Protein AF-A0A926F0I3-F1 (afdb_monomer)

Organism: NCBI:txid2763667

Mean predicted aligned error: 6.27 Å

Structure (mmCIF, N/CA/C/O backbone):
data_AF-A0A926F0I3-F1
#
_entry.id   AF-A0A926F0I3-F1
#
loop_
_atom_site.group_PDB
_atom_site.id
_atom_site.type_symbol
_atom_site.label_atom_id
_atom_site.label_alt_id
_atom_site.label_comp_id
_atom_site.label_asym_id
_atom_site.label_entity_id
_atom_site.label_seq_id
_atom_site.pdbx_PDB_ins_code
_atom_site.Cartn_x
_atom_site.Cartn_y
_atom_site.Cartn_z
_atom_site.occupancy
_atom_site.B_iso_or_equiv
_atom_site.auth_seq_id
_atom_site.auth_comp_id
_atom_site.auth_asym_id
_atom_site.auth_atom_id
_atom_site.pdbx_PDB_model_num
ATOM 1 N N . MET A 1 1 ? 5.286 -0.199 -9.481 1.00 89.75 1 MET A N 1
ATOM 2 C CA . MET A 1 1 ? 5.854 1.167 -9.493 1.00 89.75 1 MET A CA 1
ATOM 3 C C . MET A 1 1 ? 7.302 1.077 -9.921 1.00 89.75 1 MET A C 1
ATOM 5 O O . MET A 1 1 ? 7.920 0.063 -9.614 1.00 89.75 1 MET A O 1
ATOM 9 N N . VAL A 1 2 ? 7.821 2.064 -10.647 1.00 92.81 2 VAL A N 1
ATOM 10 C CA . VAL A 1 2 ? 9.194 2.029 -11.179 1.00 92.81 2 VAL A CA 1
ATOM 11 C C . VAL A 1 2 ? 9.847 3.409 -11.137 1.00 92.81 2 VAL A C 1
ATOM 13 O O . VAL A 1 2 ? 9.139 4.405 -10.990 1.00 92.81 2 VAL A O 1
ATOM 16 N N . GLY A 1 3 ? 11.172 3.462 -11.261 1.00 93.81 3 GLY A N 1
ATOM 17 C CA . GLY A 1 3 ? 11.926 4.711 -11.368 1.00 93.81 3 GLY A CA 1
ATOM 18 C C . GLY A 1 3 ? 13.312 4.641 -10.735 1.00 93.81 3 GLY A C 1
ATOM 19 O O . GLY A 1 3 ? 13.707 3.617 -10.173 1.00 93.81 3 GLY A O 1
ATOM 20 N N . ASP A 1 4 ? 14.028 5.755 -10.818 1.00 93.81 4 ASP A N 1
ATOM 21 C CA . ASP A 1 4 ? 15.346 5.924 -10.209 1.00 93.81 4 ASP A CA 1
ATOM 22 C C . ASP A 1 4 ? 15.230 6.306 -8.725 1.00 93.81 4 ASP A C 1
ATOM 24 O O . ASP A 1 4 ? 14.225 6.861 -8.270 1.00 93.81 4 ASP A O 1
ATOM 28 N N . ILE A 1 5 ? 16.284 6.048 -7.949 1.00 92.50 5 ILE A N 1
ATOM 29 C CA . ILE A 1 5 ? 16.344 6.462 -6.539 1.00 92.50 5 ILE A CA 1
ATOM 30 C C . ILE A 1 5 ? 16.764 7.938 -6.449 1.00 92.50 5 ILE A C 1
ATOM 32 O O . ILE A 1 5 ? 17.955 8.256 -6.344 1.00 92.50 5 ILE A O 1
ATOM 36 N N . ILE A 1 6 ? 15.773 8.831 -6.477 1.00 88.69 6 ILE A N 1
ATOM 37 C CA . ILE A 1 6 ? 15.931 10.288 -6.343 1.00 88.69 6 ILE A CA 1
ATOM 38 C C . ILE A 1 6 ? 15.585 10.707 -4.909 1.00 88.69 6 ILE A C 1
ATOM 40 O O . ILE A 1 6 ? 14.420 10.898 -4.567 1.00 88.69 6 ILE A O 1
ATOM 44 N N . ALA A 1 7 ? 16.600 10.812 -4.054 1.00 85.44 7 ALA A N 1
ATOM 45 C CA . ALA A 1 7 ? 16.452 11.096 -2.626 1.00 85.44 7 ALA A CA 1
ATOM 46 C C . ALA A 1 7 ? 17.328 12.286 -2.206 1.00 85.44 7 ALA A C 1
ATOM 48 O O . ALA A 1 7 ? 18.161 12.168 -1.314 1.00 85.44 7 ALA A O 1
ATOM 49 N N . ASP A 1 8 ? 17.138 13.430 -2.866 1.00 82.50 8 ASP A N 1
ATOM 50 C CA . ASP A 1 8 ? 18.001 14.620 -2.750 1.00 82.50 8 ASP A CA 1
ATOM 51 C C . ASP A 1 8 ? 18.071 15.217 -1.333 1.00 82.50 8 ASP A C 1
ATOM 53 O O . ASP A 1 8 ? 18.977 15.986 -1.016 1.00 82.50 8 ASP A O 1
ATOM 57 N N . SER A 1 9 ? 17.121 14.864 -0.464 1.00 83.88 9 SER A N 1
ATOM 58 C CA . SER A 1 9 ? 17.094 15.266 0.945 1.00 83.88 9 SER A CA 1
ATOM 59 C C . SER A 1 9 ? 18.022 14.447 1.850 1.00 83.88 9 SER A C 1
ATOM 61 O O . SER A 1 9 ? 18.188 14.802 3.017 1.00 83.88 9 SER A O 1
ATOM 63 N N . LEU A 1 10 ? 18.616 13.362 1.345 1.00 89.12 10 LEU A N 1
ATOM 64 C CA . LEU A 1 10 ? 19.535 12.492 2.076 1.00 89.12 10 LEU A CA 1
ATOM 65 C C . LEU A 1 10 ? 20.920 12.509 1.429 1.00 89.12 10 LEU A C 1
ATOM 67 O O . LEU A 1 10 ? 21.064 12.575 0.209 1.00 89.12 10 LEU A O 1
ATOM 71 N N . ASP A 1 11 ? 21.959 12.399 2.252 1.00 93.94 11 ASP A N 1
ATOM 72 C CA . ASP A 1 11 ? 23.310 12.224 1.741 1.00 93.94 11 ASP A CA 1
ATOM 73 C C . ASP A 1 11 ? 23.495 10.826 1.116 1.00 93.94 11 ASP A C 1
ATOM 75 O O . ASP A 1 11 ? 22.826 9.843 1.458 1.00 93.94 11 ASP A O 1
ATOM 79 N N . GLN A 1 12 ? 24.437 10.734 0.180 1.00 94.25 12 GLN A N 1
ATOM 80 C CA . GLN A 1 12 ? 24.673 9.518 -0.596 1.00 94.25 12 GLN A CA 1
ATOM 81 C C . GLN A 1 12 ? 25.212 8.351 0.246 1.00 94.25 12 GLN A C 1
ATOM 83 O O . GLN A 1 12 ? 24.976 7.199 -0.119 1.00 94.25 12 GLN A O 1
ATOM 88 N N . ASP A 1 13 ? 25.889 8.606 1.370 1.00 94.88 13 ASP A N 1
ATOM 89 C CA . ASP A 1 13 ? 26.372 7.541 2.254 1.00 94.88 13 ASP A CA 1
ATOM 90 C C . ASP A 1 13 ? 25.224 6.900 3.037 1.00 94.88 13 ASP A C 1
ATOM 92 O O . ASP A 1 13 ? 25.164 5.670 3.146 1.00 94.88 13 ASP A O 1
ATOM 96 N N . THR A 1 14 ? 24.267 7.706 3.501 1.00 94.44 14 THR A N 1
ATOM 97 C CA . THR A 1 14 ? 23.027 7.222 4.115 1.00 94.44 14 THR A CA 1
ATOM 98 C C . THR A 1 14 ? 22.227 6.370 3.130 1.00 94.44 14 THR A C 1
ATOM 100 O O . THR A 1 14 ? 21.824 5.254 3.469 1.00 94.44 14 THR A O 1
ATOM 103 N N . ILE A 1 15 ? 22.033 6.836 1.890 1.00 93.31 15 ILE A N 1
ATOM 104 C CA . ILE A 1 15 ? 21.301 6.068 0.868 1.00 93.31 15 ILE A CA 1
ATOM 105 C C . ILE A 1 15 ? 22.030 4.762 0.550 1.00 93.31 15 ILE A C 1
ATOM 107 O O . ILE A 1 15 ? 21.401 3.704 0.511 1.00 93.31 15 ILE A O 1
ATOM 111 N N . ARG A 1 16 ? 23.359 4.807 0.387 1.00 94.50 16 ARG A N 1
ATOM 112 C CA . ARG A 1 16 ? 24.191 3.619 0.171 1.00 94.50 16 ARG A CA 1
ATOM 113 C C . ARG A 1 16 ? 23.996 2.603 1.291 1.00 94.50 16 ARG A C 1
ATOM 115 O O . ARG A 1 16 ? 23.730 1.437 1.015 1.00 94.50 16 ARG A O 1
ATOM 122 N N . TYR A 1 17 ? 24.093 3.029 2.548 1.00 95.06 17 TYR A N 1
ATOM 123 C CA . TYR A 1 17 ? 23.879 2.144 3.692 1.00 95.06 17 TYR A CA 1
ATOM 124 C C . TYR A 1 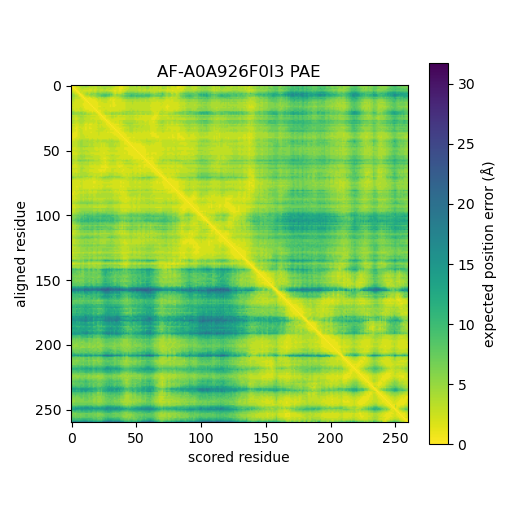17 ? 22.488 1.494 3.658 1.00 95.06 17 TYR A C 1
ATOM 126 O O . TYR A 1 17 ? 22.378 0.270 3.743 1.00 95.06 17 TYR A O 1
ATOM 134 N N . LEU A 1 18 ? 21.436 2.295 3.469 1.00 93.00 18 LEU A N 1
ATOM 135 C CA . LEU A 1 18 ? 20.054 1.811 3.437 1.00 93.00 18 LEU A CA 1
ATOM 136 C C . LEU A 1 18 ? 19.767 0.878 2.259 1.00 93.00 18 LEU A C 1
ATOM 138 O O . LEU A 1 18 ? 18.968 -0.046 2.403 1.00 93.00 18 LEU A O 1
ATOM 142 N N . LEU A 1 19 ? 20.412 1.103 1.114 1.00 92.00 19 LEU A N 1
ATOM 143 C CA . LEU A 1 19 ? 20.286 0.246 -0.056 1.00 92.00 19 LEU A CA 1
ATOM 144 C C . LEU A 1 19 ? 20.892 -1.134 0.206 1.00 92.00 19 LEU A C 1
ATOM 146 O O . LEU A 1 19 ? 20.264 -2.132 -0.120 1.00 92.00 19 LEU A O 1
ATOM 150 N N . PHE A 1 20 ? 22.083 -1.199 0.809 1.00 92.31 20 PHE A N 1
ATOM 151 C CA . PHE A 1 20 ? 22.844 -2.448 0.926 1.00 92.31 20 PHE A CA 1
ATOM 152 C C . PHE A 1 20 ? 22.589 -3.256 2.205 1.00 92.31 20 PHE A C 1
ATOM 154 O O . PHE A 1 20 ? 22.943 -4.431 2.236 1.00 92.31 20 PHE A O 1
ATOM 161 N N . ILE A 1 21 ? 21.975 -2.681 3.245 1.00 91.19 21 ILE A N 1
ATOM 162 C CA . ILE A 1 21 ? 21.798 -3.364 4.540 1.00 91.19 21 ILE A CA 1
ATOM 163 C C . ILE A 1 21 ? 20.971 -4.661 4.454 1.00 91.19 21 ILE A C 1
ATOM 165 O O . ILE A 1 21 ? 21.282 -5.623 5.149 1.00 91.19 21 ILE A O 1
ATOM 169 N N . ASN A 1 22 ? 19.945 -4.701 3.596 1.00 85.19 22 ASN A N 1
ATOM 170 C CA . ASN A 1 22 ? 19.015 -5.836 3.456 1.00 85.19 22 ASN A CA 1
ATOM 171 C C . ASN A 1 22 ? 18.979 -6.390 2.023 1.00 85.19 22 ASN A C 1
ATOM 173 O O . ASN A 1 22 ? 17.981 -6.967 1.593 1.00 85.19 22 ASN A O 1
ATOM 177 N N . LEU A 1 23 ? 20.034 -6.134 1.254 1.00 91.31 23 LEU A N 1
ATOM 178 C CA . LEU A 1 23 ? 20.090 -6.440 -0.166 1.00 91.31 23 LEU A CA 1
ATOM 179 C C . LEU A 1 23 ? 20.553 -7.874 -0.397 1.00 91.31 23 LEU A C 1
ATOM 181 O O . LEU A 1 23 ? 21.651 -8.257 0.005 1.00 91.31 23 LEU A O 1
ATOM 185 N N . GLU A 1 24 ? 19.730 -8.648 -1.100 1.00 93.44 24 GLU A N 1
ATOM 186 C CA . GLU A 1 24 ? 20.119 -9.959 -1.606 1.00 93.44 24 GLU A CA 1
ATOM 187 C C . GLU A 1 24 ? 20.770 -9.791 -2.977 1.00 93.44 24 GLU A C 1
ATOM 189 O O . GLU A 1 24 ? 20.117 -9.515 -3.990 1.00 93.44 24 GLU A O 1
ATOM 194 N N . LYS A 1 25 ? 22.098 -9.895 -2.977 1.00 93.81 25 LYS A N 1
ATOM 195 C CA . LYS A 1 25 ? 22.954 -9.567 -4.113 1.00 93.81 25 LYS A CA 1
ATOM 196 C C . LYS A 1 25 ? 23.045 -10.722 -5.107 1.00 93.81 25 LYS A C 1
ATOM 198 O O . LYS A 1 25 ? 23.301 -11.852 -4.702 1.00 93.81 25 LYS A O 1
ATOM 203 N N . TYR A 1 26 ? 22.921 -10.400 -6.392 1.00 95.69 26 TYR A N 1
ATOM 204 C CA . TYR A 1 26 ? 23.148 -11.329 -7.503 1.00 95.69 26 TYR A CA 1
ATOM 205 C C . TYR A 1 26 ? 24.408 -10.956 -8.285 1.00 95.69 26 TYR A C 1
ATOM 207 O O . TYR A 1 26 ? 25.247 -11.817 -8.536 1.00 95.69 26 TYR A O 1
ATOM 215 N N . HIS A 1 27 ? 24.589 -9.667 -8.587 1.00 95.31 27 HIS A N 1
ATOM 216 C CA . HIS A 1 27 ? 25.742 -9.170 -9.337 1.00 95.31 27 HIS A CA 1
ATOM 217 C C . HIS A 1 27 ? 26.489 -8.065 -8.577 1.00 95.31 27 HIS A C 1
ATOM 219 O O . HIS A 1 27 ? 25.946 -7.357 -7.723 1.00 95.31 27 HIS A O 1
ATOM 225 N N . GLU A 1 28 ? 27.784 -7.940 -8.865 1.00 93.31 28 GLU A N 1
ATOM 226 C CA . GLU A 1 28 ? 28.635 -6.885 -8.320 1.00 93.31 28 GLU A CA 1
ATOM 227 C C . GLU A 1 28 ? 28.248 -5.510 -8.875 1.00 93.31 28 GLU A C 1
ATOM 229 O O . GLU A 1 28 ? 27.926 -5.356 -10.049 1.00 93.31 28 GLU A O 1
ATOM 234 N N . THR A 1 29 ? 28.322 -4.485 -8.026 1.00 94.00 29 THR A N 1
ATOM 235 C CA . THR A 1 29 ? 28.096 -3.091 -8.415 1.00 94.00 29 THR A CA 1
ATOM 236 C C . THR A 1 29 ? 29.047 -2.185 -7.647 1.00 94.00 29 THR A C 1
ATOM 238 O O . THR A 1 29 ? 29.348 -2.423 -6.475 1.00 94.00 29 THR A O 1
ATOM 241 N N . ILE A 1 30 ? 29.503 -1.118 -8.298 1.00 94.19 30 ILE A N 1
ATOM 242 C CA . ILE A 1 30 ? 30.260 -0.050 -7.650 1.00 94.19 30 ILE A CA 1
ATOM 243 C C . ILE A 1 30 ? 29.303 1.114 -7.442 1.00 94.19 30 ILE A C 1
ATOM 245 O O . ILE A 1 30 ? 28.850 1.741 -8.400 1.00 94.19 30 ILE A O 1
ATOM 249 N N . TYR A 1 31 ? 28.998 1.412 -6.183 1.00 94.94 31 TYR A N 1
ATOM 250 C CA . TYR A 1 31 ? 28.167 2.558 -5.842 1.00 94.94 31 TYR A CA 1
ATOM 251 C C . TYR A 1 31 ? 28.893 3.865 -6.181 1.00 94.94 31 TYR A C 1
ATOM 253 O O . TYR A 1 31 ? 29.957 4.140 -5.627 1.00 94.94 31 TYR A O 1
ATOM 261 N N . ARG A 1 32 ? 28.310 4.674 -7.072 1.00 94.44 32 ARG A N 1
ATOM 262 C CA . ARG A 1 32 ? 28.746 6.051 -7.353 1.00 94.44 32 ARG A CA 1
ATOM 263 C C . ARG A 1 32 ? 27.681 7.063 -6.953 1.00 94.44 32 ARG A C 1
ATOM 265 O O . ARG A 1 32 ? 28.017 8.099 -6.392 1.00 94.44 32 ARG A O 1
ATOM 272 N N . HIS A 1 33 ? 26.420 6.758 -7.246 1.00 94.81 33 HIS A N 1
ATOM 273 C CA . HIS A 1 33 ? 25.276 7.599 -6.913 1.00 94.81 33 HIS A CA 1
ATOM 274 C C . HIS A 1 33 ? 23.989 6.767 -6.859 1.00 94.81 33 HIS A C 1
ATOM 276 O O . HIS A 1 33 ? 23.891 5.752 -7.544 1.00 94.81 33 HIS A O 1
ATOM 282 N N . SER A 1 34 ? 22.986 7.190 -6.093 1.00 93.62 34 SER A N 1
ATOM 283 C CA . SER A 1 34 ? 21.711 6.473 -5.948 1.00 93.62 34 SER A CA 1
ATOM 284 C C . SER A 1 34 ? 20.935 6.352 -7.262 1.00 93.62 34 SER A C 1
ATOM 286 O O . SER A 1 34 ? 20.368 5.303 -7.555 1.00 93.62 34 SER A O 1
ATOM 288 N N . THR A 1 35 ? 20.977 7.391 -8.095 1.00 94.12 35 THR A N 1
ATOM 289 C CA . THR A 1 35 ? 20.282 7.439 -9.394 1.00 94.12 35 THR A CA 1
ATOM 290 C C . THR A 1 35 ? 20.858 6.484 -10.441 1.00 94.12 35 THR A C 1
ATOM 292 O O . THR A 1 35 ? 20.291 6.356 -11.516 1.00 94.12 35 THR A O 1
ATOM 295 N N . GLN A 1 36 ? 21.968 5.791 -10.159 1.00 93.81 36 GLN A N 1
ATOM 296 C CA . GLN A 1 36 ? 22.477 4.755 -11.065 1.00 93.81 36 GLN A CA 1
ATOM 297 C C . GLN A 1 36 ? 21.620 3.479 -11.046 1.00 93.81 36 GLN A C 1
ATOM 299 O O . GLN A 1 36 ? 21.807 2.606 -11.890 1.00 93.81 36 GLN A O 1
ATOM 304 N N . TYR A 1 37 ? 20.742 3.334 -10.048 1.00 94.25 37 TYR A N 1
ATOM 305 C CA . TYR A 1 37 ? 19.901 2.160 -9.871 1.00 94.25 37 TYR A CA 1
ATOM 306 C C . TYR A 1 37 ? 18.469 2.459 -10.304 1.00 94.25 37 TYR A C 1
ATOM 308 O O . TYR A 1 37 ? 17.781 3.264 -9.673 1.00 94.25 37 TYR A O 1
ATOM 316 N N . PHE A 1 38 ? 18.013 1.735 -11.324 1.00 95.44 38 PHE A N 1
ATOM 317 C CA . PHE A 1 38 ? 16.607 1.680 -11.697 1.00 95.44 38 PHE A CA 1
ATOM 318 C C . PHE A 1 38 ? 15.893 0.622 -10.853 1.00 95.44 38 PHE A C 1
ATOM 320 O O . PHE A 1 38 ? 16.304 -0.541 -10.810 1.00 95.44 38 PHE A O 1
ATOM 327 N N . VAL A 1 39 ? 14.817 1.010 -10.175 1.00 95.62 39 VAL A N 1
ATOM 328 C CA . VAL A 1 39 ? 14.096 0.152 -9.234 1.00 95.62 39 VAL A CA 1
ATOM 329 C C . VAL A 1 39 ? 12.727 -0.206 -9.787 1.00 95.62 39 VAL A C 1
ATOM 331 O O . VAL A 1 39 ? 11.962 0.651 -10.223 1.00 95.62 39 VAL A O 1
ATOM 334 N N . VAL A 1 40 ? 12.385 -1.492 -9.699 1.00 95.19 40 VAL A N 1
ATOM 335 C CA . VAL A 1 40 ? 11.047 -2.008 -10.001 1.00 95.19 40 VAL A CA 1
ATOM 336 C C . VAL A 1 40 ? 10.430 -2.539 -8.713 1.00 95.19 40 VAL A C 1
ATOM 338 O O . VAL A 1 40 ? 10.806 -3.596 -8.211 1.00 95.19 40 VAL A O 1
ATOM 341 N N . TYR A 1 41 ? 9.455 -1.809 -8.176 1.00 94.81 41 TYR A N 1
ATOM 342 C CA . TYR A 1 41 ? 8.678 -2.235 -7.018 1.00 94.81 41 TYR A CA 1
ATOM 343 C C . TYR A 1 41 ? 7.409 -2.965 -7.464 1.00 94.81 41 TYR A C 1
ATOM 345 O O . TYR A 1 41 ? 6.533 -2.389 -8.126 1.00 94.81 41 TYR A O 1
ATOM 353 N N . ILE A 1 42 ? 7.290 -4.226 -7.046 1.00 94.25 42 ILE A N 1
ATOM 354 C CA . ILE A 1 42 ? 6.147 -5.096 -7.327 1.00 94.25 42 ILE A CA 1
ATOM 355 C C . ILE A 1 42 ? 5.571 -5.583 -5.998 1.00 94.25 42 ILE A C 1
ATOM 357 O O . ILE A 1 42 ? 6.295 -6.100 -5.151 1.00 94.25 42 ILE A O 1
ATOM 361 N N . ASN A 1 43 ? 4.262 -5.434 -5.815 1.00 91.12 43 ASN A N 1
ATOM 362 C CA . ASN A 1 43 ? 3.541 -5.954 -4.658 1.00 91.12 43 ASN A CA 1
ATOM 363 C C . ASN A 1 43 ? 2.640 -7.135 -5.054 1.00 91.12 43 ASN A C 1
ATOM 365 O O . ASN A 1 43 ? 2.496 -7.474 -6.229 1.00 91.12 43 ASN A O 1
ATOM 369 N N . SER A 1 44 ? 2.040 -7.776 -4.048 1.00 89.25 44 SER A N 1
ATOM 370 C CA . SER A 1 44 ? 1.050 -8.848 -4.238 1.00 89.25 44 SER A CA 1
ATOM 371 C C . SER A 1 44 ? 1.577 -10.061 -5.023 1.00 89.25 44 SER A C 1
ATOM 373 O O . SER A 1 44 ? 0.837 -10.703 -5.770 1.00 89.25 44 SER A O 1
ATOM 375 N N . LEU A 1 45 ? 2.860 -10.391 -4.837 1.00 91.88 45 LEU A N 1
ATOM 376 C CA . LEU A 1 45 ? 3.486 -11.575 -5.418 1.00 91.88 45 LEU A CA 1
ATOM 377 C C . LEU A 1 45 ? 3.443 -12.769 -4.464 1.00 91.88 45 LEU A C 1
ATOM 379 O O . LEU A 1 45 ? 3.720 -12.668 -3.271 1.00 91.88 45 LEU A O 1
ATOM 383 N N . THR A 1 46 ? 3.155 -13.937 -5.024 1.00 92.00 46 THR A N 1
ATOM 384 C CA . THR A 1 46 ? 3.390 -15.228 -4.370 1.00 92.00 46 THR A CA 1
ATOM 385 C C . THR A 1 46 ? 4.878 -15.581 -4.387 1.00 92.00 46 THR A C 1
ATOM 387 O O . THR A 1 46 ? 5.605 -15.180 -5.296 1.00 92.00 46 THR A O 1
ATOM 390 N N . LYS A 1 47 ? 5.324 -16.431 -3.452 1.00 92.50 47 LYS A N 1
ATOM 391 C CA . LYS A 1 47 ? 6.710 -16.944 -3.432 1.00 92.50 47 LYS A CA 1
ATOM 392 C C . LYS A 1 47 ? 7.132 -17.561 -4.769 1.00 92.50 47 LYS A C 1
ATOM 394 O O . LYS A 1 47 ? 8.238 -17.330 -5.235 1.00 92.50 47 LYS A O 1
ATOM 399 N N . ASN A 1 48 ? 6.230 -18.296 -5.421 1.00 95.94 48 ASN A N 1
ATOM 400 C CA . ASN A 1 48 ? 6.509 -18.895 -6.726 1.00 95.94 48 ASN A CA 1
ATOM 401 C C . ASN A 1 48 ? 6.746 -17.839 -7.821 1.00 95.94 48 ASN A C 1
ATOM 403 O O . ASN A 1 48 ? 7.621 -18.006 -8.664 1.00 95.94 48 ASN A O 1
ATOM 407 N N . GLN A 1 49 ? 5.988 -16.738 -7.808 1.00 94.38 49 GLN A N 1
ATOM 408 C CA . GLN A 1 49 ? 6.192 -15.641 -8.757 1.00 94.38 49 GLN A CA 1
ATOM 409 C C . GLN A 1 49 ? 7.498 -14.894 -8.492 1.00 94.38 49 GLN A C 1
ATOM 411 O O . GLN A 1 49 ? 8.198 -14.589 -9.453 1.00 94.38 49 GLN A O 1
ATOM 416 N N . ILE A 1 50 ? 7.841 -14.652 -7.221 1.00 95.25 50 ILE A N 1
ATOM 417 C CA . ILE A 1 50 ? 9.133 -14.064 -6.835 1.00 95.25 50 ILE A CA 1
ATOM 418 C C . ILE A 1 50 ? 10.267 -14.937 -7.377 1.00 95.25 50 ILE A C 1
ATOM 420 O O . ILE A 1 50 ? 11.073 -14.458 -8.166 1.00 95.25 50 ILE A O 1
ATOM 424 N N . ASN A 1 51 ? 10.261 -16.237 -7.067 1.00 95.94 51 ASN A N 1
ATOM 425 C CA . ASN A 1 51 ? 11.291 -17.166 -7.536 1.00 95.94 51 ASN A CA 1
ATOM 426 C C . ASN A 1 51 ? 11.390 -17.202 -9.064 1.00 95.94 51 ASN A C 1
ATOM 428 O O . ASN A 1 51 ? 12.487 -17.249 -9.606 1.00 95.94 51 ASN A O 1
ATOM 432 N N . LYS A 1 52 ? 10.258 -17.152 -9.777 1.00 95.62 52 LYS A N 1
ATOM 433 C CA . LYS A 1 52 ? 10.263 -17.109 -11.243 1.00 95.62 52 LYS A CA 1
ATOM 434 C C . LYS A 1 52 ? 10.945 -15.845 -11.776 1.00 95.62 52 LYS A C 1
ATOM 436 O O . LYS A 1 52 ? 11.728 -15.950 -12.714 1.00 95.62 52 LYS A O 1
ATOM 441 N N . ILE A 1 53 ? 10.655 -14.679 -11.195 1.00 95.38 53 ILE A N 1
ATOM 442 C CA . ILE A 1 53 ? 11.293 -13.409 -11.572 1.00 95.38 53 ILE A CA 1
ATOM 443 C C . ILE A 1 53 ? 12.795 -13.484 -11.296 1.00 95.38 53 ILE A C 1
ATOM 445 O O . ILE A 1 53 ? 13.584 -13.261 -12.208 1.00 95.38 53 ILE A O 1
ATOM 449 N N . LEU A 1 54 ? 13.178 -13.874 -10.078 1.00 96.38 54 LEU A N 1
ATOM 450 C CA . LEU A 1 54 ? 14.579 -13.959 -9.668 1.00 96.38 54 LEU A CA 1
ATOM 451 C C . LEU A 1 54 ? 15.365 -14.928 -10.550 1.00 96.38 54 LEU A C 1
ATOM 453 O O . LEU A 1 54 ? 16.375 -14.536 -11.109 1.00 96.38 54 LEU A O 1
ATOM 457 N N . ASN A 1 55 ? 14.865 -16.143 -10.778 1.00 95.38 55 ASN A N 1
ATOM 458 C CA . ASN A 1 55 ? 15.539 -17.124 -11.634 1.00 95.38 55 ASN A CA 1
ATOM 459 C C . ASN A 1 55 ? 15.688 -16.656 -13.089 1.00 95.38 55 ASN A C 1
ATOM 461 O O . ASN A 1 55 ? 16.620 -17.080 -13.765 1.00 95.38 55 ASN A O 1
ATOM 465 N N . THR A 1 56 ? 14.765 -15.822 -13.580 1.00 94.69 56 THR A N 1
ATOM 466 C CA . THR A 1 56 ? 14.845 -15.269 -14.941 1.00 94.69 56 THR A CA 1
ATOM 467 C C . THR A 1 56 ? 15.900 -14.169 -15.021 1.00 94.69 56 THR A C 1
ATOM 469 O O . THR A 1 56 ? 16.640 -14.115 -15.992 1.00 94.69 56 THR A O 1
ATOM 472 N N . LEU A 1 57 ? 15.984 -13.312 -14.001 1.00 96.06 57 LEU A N 1
ATOM 473 C CA . LEU A 1 57 ? 16.891 -12.165 -13.982 1.00 96.06 57 LEU A CA 1
ATOM 474 C C . LEU A 1 57 ? 18.283 -12.487 -13.422 1.00 96.06 57 LEU A C 1
ATOM 476 O O . LEU A 1 57 ? 19.207 -11.719 -13.635 1.00 96.06 57 LEU A O 1
ATOM 480 N N . ALA A 1 58 ? 18.454 -13.611 -12.727 1.00 95.44 58 ALA A N 1
ATOM 481 C CA . ALA A 1 58 ? 19.686 -13.969 -12.020 1.00 95.44 58 ALA A CA 1
ATOM 482 C C . ALA A 1 58 ? 20.935 -14.098 -12.905 1.00 95.44 58 ALA A C 1
ATOM 484 O O . ALA A 1 58 ? 22.032 -14.140 -12.364 1.00 95.44 58 ALA A O 1
ATOM 485 N N . ASN A 1 59 ? 20.769 -14.231 -14.225 1.00 94.00 59 ASN A N 1
ATOM 486 C CA . ASN A 1 59 ? 21.874 -14.313 -15.184 1.00 94.00 59 ASN A CA 1
ATOM 487 C C . ASN A 1 59 ? 22.024 -13.036 -16.024 1.00 94.00 59 ASN A C 1
ATOM 489 O O . ASN A 1 59 ? 22.862 -12.996 -16.920 1.00 94.00 59 ASN A O 1
ATOM 493 N N . GLU A 1 60 ? 21.192 -12.025 -15.782 1.00 96.00 60 GLU A N 1
ATOM 494 C CA . GLU A 1 60 ? 21.216 -10.771 -16.519 1.00 96.00 60 GLU A CA 1
ATOM 495 C C . GLU A 1 60 ? 22.142 -9.788 -15.800 1.00 96.00 60 GLU A C 1
ATOM 497 O O . GLU A 1 60 ? 21.845 -9.358 -14.688 1.00 96.00 60 GLU A O 1
ATOM 502 N N . ASP A 1 61 ? 23.240 -9.379 -16.441 1.00 93.50 61 ASP A N 1
ATOM 503 C CA . ASP A 1 61 ? 24.275 -8.533 -15.818 1.00 93.50 61 ASP A CA 1
ATOM 504 C C . ASP A 1 61 ? 23.742 -7.197 -15.265 1.00 93.50 61 ASP A C 1
ATOM 506 O O . ASP A 1 61 ? 24.332 -6.604 -14.361 1.00 93.50 61 ASP A O 1
ATOM 510 N N . TYR A 1 62 ? 22.619 -6.708 -15.800 1.00 93.69 62 TYR A N 1
ATOM 511 C CA . TYR A 1 62 ? 21.96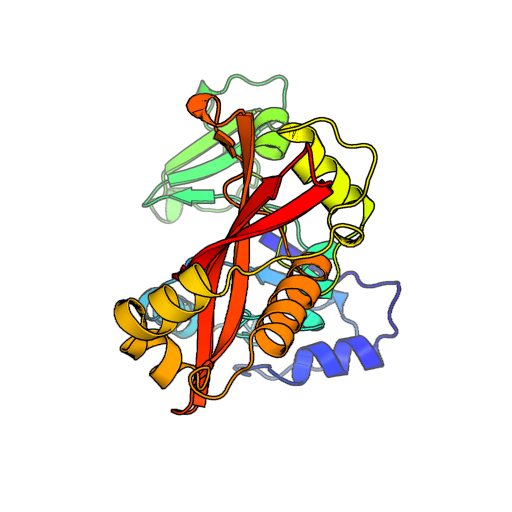3 -5.486 -15.334 1.00 93.69 62 TYR A CA 1
ATOM 512 C C . TYR A 1 62 ? 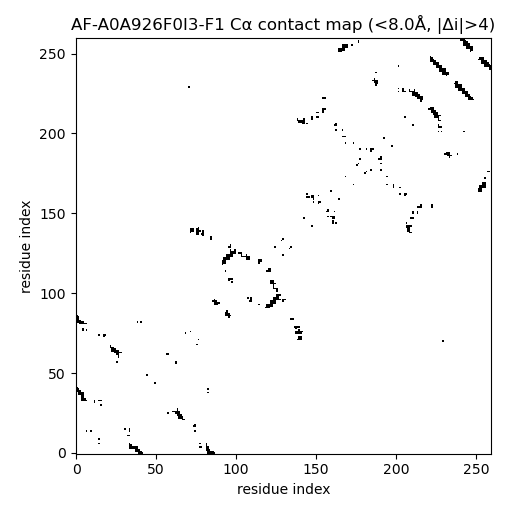21.136 -5.683 -14.051 1.00 93.69 62 TYR A C 1
ATOM 514 O O . TYR A 1 62 ? 20.749 -4.701 -13.412 1.00 93.69 62 TYR A O 1
ATOM 522 N N . PHE A 1 63 ? 20.830 -6.921 -13.657 1.00 96.94 63 PHE A N 1
ATOM 523 C CA . PHE A 1 63 ? 20.056 -7.218 -12.457 1.00 96.94 63 PHE A CA 1
ATOM 524 C C . PHE A 1 63 ? 20.968 -7.332 -11.237 1.00 96.94 63 PHE A C 1
ATOM 526 O O . PHE A 1 63 ? 21.483 -8.387 -10.902 1.00 96.94 63 PHE A O 1
ATOM 533 N N . ILE A 1 64 ? 21.150 -6.234 -10.512 1.00 95.56 64 ILE A N 1
ATOM 534 C CA . ILE A 1 64 ? 22.088 -6.214 -9.382 1.00 95.56 64 ILE A CA 1
ATOM 535 C C . ILE A 1 64 ? 21.598 -7.052 -8.191 1.00 95.56 64 ILE A C 1
ATOM 537 O O . ILE A 1 64 ? 22.381 -7.774 -7.564 1.00 95.56 64 ILE A O 1
ATOM 541 N N . SER A 1 65 ? 20.318 -6.925 -7.834 1.00 94.56 65 SER A N 1
ATOM 542 C CA . SER A 1 65 ? 19.795 -7.449 -6.569 1.00 94.56 65 SER A CA 1
ATOM 543 C C . SER A 1 65 ? 18.285 -7.298 -6.416 1.00 94.56 65 SER A C 1
ATOM 545 O O . SER A 1 65 ? 17.657 -6.535 -7.151 1.00 94.56 65 SER A O 1
ATOM 547 N N . TYR A 1 66 ? 17.735 -7.892 -5.354 1.00 95.50 66 TYR A N 1
ATOM 548 C CA . TYR A 1 66 ? 16.402 -7.561 -4.843 1.00 95.50 66 TYR A CA 1
ATOM 549 C C . TYR A 1 66 ? 16.394 -7.360 -3.320 1.00 95.50 66 TYR A C 1
ATOM 551 O O . TYR A 1 66 ? 17.349 -7.696 -2.621 1.00 95.50 66 TYR A O 1
ATOM 559 N N . VAL A 1 67 ? 15.298 -6.792 -2.813 1.00 94.06 67 VAL A N 1
ATOM 560 C CA . VAL A 1 67 ? 15.052 -6.570 -1.382 1.00 94.06 67 VAL A CA 1
ATOM 561 C C . VAL A 1 67 ? 13.611 -6.975 -1.069 1.00 94.06 67 VAL A C 1
ATOM 563 O O . VAL A 1 67 ? 12.683 -6.501 -1.729 1.00 94.06 67 VAL A O 1
ATOM 566 N N . ASP A 1 68 ? 13.402 -7.815 -0.052 1.00 91.12 68 ASP A N 1
ATOM 567 C CA . ASP A 1 68 ? 12.057 -8.089 0.467 1.00 91.12 68 ASP A CA 1
ATOM 568 C C . ASP A 1 68 ? 11.540 -6.873 1.257 1.00 91.12 68 ASP A C 1
ATOM 570 O O . ASP A 1 68 ? 12.092 -6.475 2.283 1.00 91.12 68 ASP A O 1
ATOM 574 N N . MET A 1 69 ? 10.457 -6.270 0.762 1.00 89.25 69 MET A N 1
ATOM 575 C CA . MET A 1 69 ? 9.800 -5.096 1.350 1.00 89.25 69 MET A CA 1
ATOM 576 C C . MET A 1 69 ? 8.386 -5.402 1.862 1.00 89.25 69 MET A C 1
ATOM 578 O O . MET A 1 69 ? 7.516 -4.520 1.908 1.00 89.25 69 MET A O 1
ATOM 582 N N . THR A 1 70 ? 8.131 -6.656 2.249 1.00 86.38 70 THR A N 1
ATOM 583 C CA . THR A 1 70 ? 6.849 -7.092 2.823 1.00 86.38 70 THR A CA 1
ATOM 584 C C . THR A 1 70 ? 6.459 -6.245 4.040 1.00 86.38 70 THR A C 1
ATOM 586 O O . THR A 1 70 ? 5.282 -5.907 4.208 1.00 86.38 70 THR A O 1
ATOM 589 N N . PHE A 1 71 ? 7.441 -5.839 4.850 1.00 84.12 71 PHE A N 1
ATOM 590 C CA . PHE A 1 71 ? 7.265 -4.962 6.010 1.00 84.12 71 PHE A CA 1
ATOM 591 C C . PHE A 1 71 ? 7.938 -3.600 5.803 1.00 84.12 71 PHE A C 1
ATOM 593 O O . PHE A 1 71 ? 8.638 -3.375 4.816 1.00 84.12 71 PHE A O 1
ATOM 600 N N . GLY A 1 72 ? 7.648 -2.656 6.701 1.00 83.06 72 GLY A N 1
ATOM 601 C CA . GLY A 1 72 ? 8.188 -1.300 6.626 1.00 83.06 72 GLY A CA 1
ATOM 602 C C . GLY A 1 72 ? 9.705 -1.274 6.820 1.00 83.06 72 GLY A C 1
ATOM 603 O O . GLY A 1 72 ? 10.240 -1.976 7.674 1.00 83.06 72 GLY A O 1
ATOM 604 N N . SER A 1 73 ? 10.389 -0.444 6.037 1.00 88.25 73 SER A N 1
ATOM 605 C CA . SER A 1 73 ? 11.817 -0.157 6.177 1.00 88.25 73 SER A CA 1
ATOM 606 C C . SER A 1 73 ? 12.096 1.279 5.736 1.00 88.25 73 SER A C 1
ATOM 608 O O . SER A 1 73 ? 11.313 1.868 4.988 1.00 88.25 73 SER A O 1
ATOM 610 N N . PHE A 1 74 ? 13.220 1.850 6.172 1.00 89.88 74 PHE A N 1
ATOM 611 C CA . PHE A 1 74 ? 13.634 3.186 5.730 1.00 89.88 74 PHE A CA 1
ATOM 612 C C . PHE A 1 74 ? 13.831 3.256 4.213 1.00 89.88 74 PHE A C 1
ATOM 614 O O . PHE A 1 74 ? 13.401 4.221 3.589 1.00 89.88 74 PHE A O 1
ATOM 621 N N . LEU A 1 75 ? 14.388 2.204 3.601 1.00 91.94 75 LEU A N 1
ATOM 622 C CA . LEU A 1 75 ? 14.510 2.124 2.145 1.00 91.94 75 LEU A CA 1
ATOM 623 C C . LEU A 1 75 ? 13.133 2.157 1.466 1.00 91.94 75 LEU A C 1
ATOM 625 O O . LEU A 1 75 ? 12.944 2.898 0.507 1.00 91.94 75 LEU A O 1
ATOM 629 N N . LYS A 1 76 ? 12.146 1.418 1.991 1.00 91.81 76 LYS A N 1
ATOM 630 C CA . LYS A 1 76 ? 10.773 1.437 1.465 1.00 91.81 76 LYS A CA 1
ATOM 631 C C . LYS A 1 76 ? 10.142 2.832 1.562 1.00 91.81 76 LYS A C 1
ATOM 633 O O . LYS A 1 76 ? 9.477 3.248 0.621 1.00 91.81 76 LYS A O 1
ATOM 638 N N . THR A 1 77 ? 10.392 3.568 2.649 1.00 89.94 77 THR A N 1
ATOM 639 C CA . THR A 1 77 ? 9.969 4.974 2.795 1.00 89.94 77 THR A CA 1
ATOM 640 C C . THR A 1 77 ? 10.586 5.869 1.725 1.00 89.94 77 THR A C 1
ATOM 642 O O . THR A 1 77 ? 9.879 6.691 1.152 1.00 89.94 77 THR A O 1
ATOM 645 N N . ILE A 1 78 ? 11.881 5.720 1.435 1.00 91.31 78 ILE A N 1
ATOM 646 C CA . ILE A 1 78 ? 12.538 6.498 0.375 1.00 91.31 78 ILE A CA 1
ATOM 647 C C . ILE A 1 78 ? 11.865 6.194 -0.965 1.00 91.31 78 ILE A C 1
ATOM 649 O O . ILE A 1 78 ? 11.348 7.096 -1.615 1.00 91.31 78 ILE A O 1
ATOM 653 N N . LEU A 1 79 ? 11.762 4.913 -1.324 1.00 92.38 79 LEU A N 1
ATOM 654 C CA . LEU A 1 79 ? 11.157 4.492 -2.589 1.00 92.38 79 LEU A CA 1
ATOM 655 C C . LEU A 1 79 ? 9.691 4.916 -2.732 1.00 92.38 79 LEU A C 1
ATOM 657 O O . LEU A 1 79 ? 9.255 5.203 -3.843 1.00 92.38 79 LEU A O 1
ATOM 661 N N . ALA A 1 80 ? 8.937 5.000 -1.633 1.00 90.19 80 ALA A N 1
ATOM 662 C CA . ALA A 1 80 ? 7.562 5.495 -1.646 1.00 90.19 80 ALA A CA 1
ATOM 663 C C . ALA A 1 80 ? 7.430 6.937 -2.156 1.00 90.19 80 ALA A C 1
ATOM 665 O O . ALA A 1 80 ? 6.361 7.301 -2.636 1.00 90.19 80 ALA A O 1
ATOM 666 N N . ASN A 1 81 ? 8.502 7.728 -2.062 1.00 87.94 81 ASN A N 1
ATOM 667 C CA . ASN A 1 81 ? 8.550 9.112 -2.525 1.00 87.94 81 ASN A CA 1
ATOM 668 C C . ASN A 1 81 ? 9.250 9.271 -3.886 1.00 87.94 81 ASN A C 1
ATOM 670 O O . ASN A 1 81 ? 9.120 10.320 -4.506 1.00 87.94 81 ASN A O 1
ATOM 674 N N . CYS A 1 82 ? 9.980 8.254 -4.356 1.00 90.75 82 CYS A N 1
ATOM 675 C CA . CYS A 1 82 ? 10.720 8.311 -5.623 1.00 90.75 82 CYS A CA 1
ATOM 676 C C . CYS A 1 82 ? 9.996 7.606 -6.778 1.00 90.75 82 CYS A C 1
ATOM 678 O O . CYS A 1 82 ? 10.129 8.007 -7.931 1.00 90.75 82 CYS A O 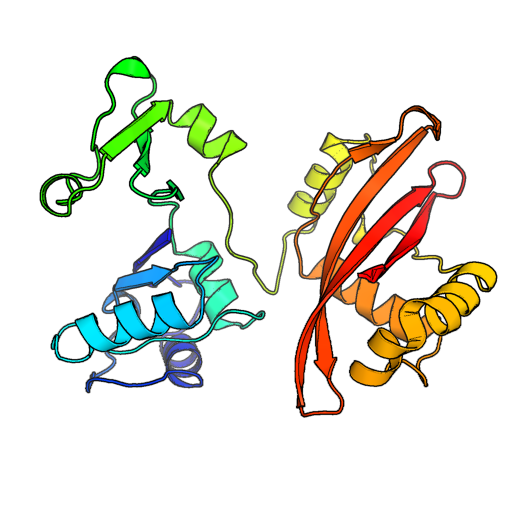1
ATOM 680 N N . LEU A 1 83 ? 9.288 6.509 -6.491 1.00 93.12 83 LEU A N 1
ATOM 681 C CA . LEU A 1 83 ? 8.752 5.632 -7.530 1.00 93.12 83 LEU A CA 1
ATOM 682 C C . LEU A 1 83 ? 7.347 6.049 -7.950 1.00 93.12 83 LEU A C 1
ATOM 684 O O . LEU A 1 83 ? 6.491 6.339 -7.115 1.00 93.12 83 LEU A O 1
ATOM 688 N N . VAL A 1 84 ? 7.079 5.962 -9.251 1.00 90.12 84 VAL A N 1
ATOM 689 C CA . VAL A 1 84 ? 5.774 6.311 -9.821 1.00 90.12 84 VAL A CA 1
ATOM 690 C C . VAL A 1 84 ? 4.930 5.066 -10.120 1.00 90.12 84 VAL A C 1
ATOM 692 O O . VAL A 1 84 ? 5.478 3.995 -10.432 1.00 90.12 84 VAL A O 1
ATOM 695 N N . PRO A 1 85 ? 3.587 5.153 -10.020 1.00 90.56 85 PRO A N 1
ATOM 696 C CA . PRO A 1 85 ? 2.685 4.149 -10.577 1.00 90.56 85 PRO A CA 1
ATOM 697 C C . PRO A 1 85 ? 3.035 3.863 -12.037 1.00 90.56 85 PRO A C 1
ATOM 699 O O . PRO A 1 85 ? 3.227 4.778 -12.826 1.00 90.56 85 PRO A O 1
ATOM 702 N N . HIS A 1 86 ? 3.137 2.578 -12.380 1.00 91.06 86 HIS A N 1
ATOM 703 C CA . HIS A 1 86 ? 3.518 2.146 -13.730 1.00 91.06 86 HIS A CA 1
ATOM 704 C C . HIS A 1 86 ? 2.341 1.500 -14.452 1.00 91.06 86 HIS A C 1
ATOM 706 O O . HIS A 1 86 ? 1.878 1.972 -15.481 1.00 91.06 86 HIS A O 1
ATOM 712 N N . ALA A 1 87 ? 1.843 0.403 -13.887 1.00 93.44 87 ALA A N 1
ATOM 713 C CA . ALA A 1 87 ? 0.689 -0.322 -14.389 1.00 93.44 87 ALA A CA 1
ATOM 714 C C . ALA A 1 87 ? 0.131 -1.230 -13.290 1.00 93.44 87 ALA A C 1
ATOM 716 O O . ALA A 1 87 ? 0.845 -1.590 -12.344 1.00 93.44 87 ALA A O 1
ATOM 717 N N . ILE A 1 88 ? -1.116 -1.662 -13.458 1.00 94.56 88 ILE A N 1
ATOM 718 C CA . ILE A 1 88 ? -1.706 -2.755 -12.686 1.00 94.56 88 ILE A CA 1
ATOM 719 C C . ILE A 1 88 ? -1.713 -4.006 -13.555 1.00 94.56 88 ILE A C 1
ATOM 721 O O . ILE A 1 88 ? -2.266 -4.021 -14.652 1.00 94.56 88 ILE A O 1
ATOM 725 N N . LYS A 1 89 ? -1.137 -5.092 -13.040 1.00 93.88 89 LYS A N 1
ATOM 726 C CA . LYS A 1 89 ? -1.241 -6.408 -13.667 1.00 93.88 89 LYS A CA 1
ATOM 727 C C . LYS A 1 89 ? -2.424 -7.169 -13.080 1.00 93.88 89 LYS A C 1
ATOM 729 O O . LYS A 1 89 ? -2.414 -7.510 -11.898 1.00 93.88 89 LYS A O 1
ATOM 734 N N . TYR A 1 90 ? -3.368 -7.568 -13.924 1.00 93.62 90 TYR A N 1
ATOM 735 C CA . TYR A 1 90 ? -4.437 -8.492 -13.557 1.00 93.62 90 TYR A CA 1
ATOM 736 C C . TYR A 1 90 ? -4.478 -9.671 -14.529 1.00 93.62 90 TYR A C 1
ATOM 738 O O . TYR A 1 90 ? -4.843 -9.525 -15.688 1.00 93.62 90 TYR A O 1
ATOM 746 N N . LYS A 1 91 ? -4.100 -10.871 -14.065 1.00 93.00 91 LYS A N 1
ATOM 747 C CA . LYS A 1 91 ? -3.951 -12.063 -14.927 1.00 93.00 91 LYS A CA 1
ATOM 748 C C . LYS A 1 91 ? -3.040 -11.761 -16.130 1.00 93.00 91 LYS A C 1
ATOM 750 O O . LYS A 1 91 ? -1.864 -11.481 -15.899 1.00 93.00 91 LYS A O 1
ATOM 755 N N . ASN A 1 92 ? -3.551 -11.843 -17.355 1.00 95.81 92 ASN A N 1
ATOM 756 C CA . ASN A 1 92 ? -2.861 -11.518 -18.601 1.00 95.81 92 ASN A CA 1
ATOM 757 C C . ASN A 1 92 ? -3.142 -10.084 -19.089 1.00 95.81 92 ASN A C 1
ATOM 759 O O . ASN A 1 92 ? -2.785 -9.766 -20.212 1.00 95.81 92 ASN A O 1
ATOM 763 N N . ILE A 1 93 ? -3.774 -9.236 -18.278 1.00 96.81 93 ILE A N 1
ATOM 764 C CA . ILE A 1 93 ? -4.053 -7.836 -18.600 1.00 96.81 93 ILE A CA 1
ATOM 765 C C . ILE A 1 93 ? -3.033 -6.936 -17.903 1.00 96.81 93 ILE A C 1
ATOM 767 O O . ILE A 1 93 ? -2.746 -7.118 -16.714 1.00 96.81 93 ILE A O 1
ATOM 771 N N . ILE A 1 94 ? -2.528 -5.953 -18.641 1.00 96.44 94 ILE A N 1
ATOM 772 C CA . ILE A 1 94 ? -1.783 -4.809 -18.119 1.00 96.44 94 ILE A CA 1
ATOM 773 C C . ILE A 1 94 ? -2.680 -3.583 -18.286 1.00 96.44 94 ILE A C 1
ATOM 775 O O . ILE A 1 94 ? -3.053 -3.241 -19.405 1.00 96.44 94 ILE A O 1
ATOM 779 N N . LEU A 1 95 ? -3.064 -2.974 -17.165 1.00 95.31 95 LEU A N 1
ATOM 780 C CA . LEU A 1 95 ? -3.876 -1.763 -17.116 1.00 95.31 95 LEU A CA 1
ATOM 781 C C . LEU A 1 95 ? -2.982 -0.546 -16.868 1.00 95.31 95 LEU A C 1
ATOM 783 O O . LEU A 1 95 ? -2.249 -0.522 -15.874 1.00 95.31 95 LEU A O 1
ATOM 787 N N . GLN A 1 96 ? -3.069 0.450 -17.745 1.00 94.12 96 GLN A N 1
ATOM 788 C CA . GLN A 1 96 ? -2.275 1.682 -17.700 1.00 94.12 96 GLN A CA 1
ATOM 789 C C . GLN A 1 96 ? -3.157 2.936 -17.769 1.00 94.12 96 GLN A C 1
ATOM 791 O O . GLN A 1 96 ? -4.274 2.867 -18.284 1.00 94.12 96 GLN A O 1
ATOM 796 N N . PRO A 1 97 ? -2.680 4.086 -17.268 1.00 94.19 97 PRO A N 1
ATOM 797 C CA . PRO A 1 97 ? -3.317 5.362 -17.560 1.00 94.19 97 PRO A CA 1
ATOM 798 C C . PRO A 1 97 ? -3.137 5.739 -19.038 1.00 94.19 97 PRO A C 1
ATOM 800 O O . PRO A 1 97 ? -2.106 5.418 -19.633 1.00 94.19 97 PRO A O 1
ATOM 803 N N . HIS A 1 98 ? -4.100 6.471 -19.598 1.00 94.00 98 HIS A N 1
ATOM 804 C CA . HIS A 1 98 ? -3.927 7.216 -20.843 1.00 94.00 98 HIS A CA 1
ATOM 805 C C . HIS A 1 98 ? -4.235 8.707 -20.732 1.00 94.00 98 HIS A C 1
ATOM 807 O O . HIS A 1 98 ? -4.783 9.154 -19.724 1.00 94.00 98 HIS A O 1
ATOM 813 N N . GLU A 1 99 ? -3.863 9.485 -21.755 1.00 93.81 99 GLU A N 1
ATOM 814 C CA . GLU A 1 99 ? -4.146 10.921 -21.795 1.00 93.81 99 GLU A CA 1
ATOM 815 C C . GLU A 1 99 ? -5.651 11.199 -21.685 1.00 93.81 99 GLU A C 1
ATOM 817 O O . GLU A 1 99 ? -6.490 10.405 -22.119 1.00 93.81 99 GLU A O 1
ATOM 822 N N . THR A 1 100 ? -6.005 12.324 -21.064 1.00 92.19 100 THR A N 1
ATOM 823 C CA . THR A 1 100 ? -7.390 12.623 -20.673 1.00 92.19 100 THR A CA 1
ATOM 824 C C . THR A 1 100 ? -8.312 12.952 -21.847 1.00 92.19 100 THR A C 1
ATOM 826 O O . THR A 1 100 ? -9.531 12.919 -21.695 1.00 92.19 100 THR A O 1
ATOM 829 N N . ASP A 1 101 ? -7.743 13.246 -23.015 1.00 92.88 101 ASP A N 1
ATOM 830 C CA . ASP A 1 101 ? -8.434 13.567 -24.263 1.00 92.88 101 ASP A CA 1
ATOM 831 C C . ASP A 1 101 ? -8.704 12.342 -25.155 1.00 92.88 101 ASP A C 1
ATOM 833 O O . ASP A 1 101 ? -9.254 12.484 -26.250 1.00 92.88 101 ASP A O 1
ATOM 837 N N . ARG A 1 102 ? -8.354 11.137 -24.691 1.00 90.94 102 ARG A N 1
ATOM 838 C CA . ARG A 1 102 ? -8.586 9.873 -25.402 1.00 90.94 102 ARG A CA 1
ATOM 839 C C . ARG A 1 102 ? -9.793 9.102 -24.887 1.00 90.94 102 ARG A C 1
ATOM 841 O O . ARG A 1 102 ? -10.239 9.290 -23.756 1.00 90.94 102 ARG A O 1
ATOM 848 N N . HIS A 1 103 ? -10.296 8.197 -25.725 1.00 90.50 103 HIS A N 1
ATOM 849 C CA . HIS A 1 103 ? -11.401 7.316 -25.368 1.00 90.50 103 HIS A CA 1
ATOM 850 C C . HIS A 1 103 ? -10.883 6.061 -24.649 1.00 90.50 103 HIS A C 1
ATOM 852 O O . HIS A 1 103 ? -9.901 5.462 -25.085 1.00 90.50 103 HIS A O 1
ATOM 858 N N . ASP A 1 104 ? -11.580 5.610 -23.601 1.00 86.38 104 ASP A N 1
ATOM 859 C CA . ASP A 1 104 ? -11.178 4.425 -22.815 1.00 86.38 104 ASP A CA 1
ATOM 860 C C . ASP A 1 104 ? -11.129 3.128 -23.661 1.00 86.38 104 ASP A C 1
ATOM 862 O O . ASP A 1 104 ? -10.423 2.174 -23.332 1.00 86.38 104 ASP A O 1
ATOM 866 N N . ASP A 1 105 ? -11.830 3.098 -24.799 1.00 90.06 105 ASP A N 1
ATOM 867 C CA . ASP A 1 105 ? -11.824 1.956 -25.727 1.00 90.06 105 ASP A CA 1
ATOM 868 C C . ASP A 1 105 ? -10.545 1.848 -26.579 1.00 90.06 105 ASP A C 1
ATOM 870 O O . ASP A 1 105 ? -10.316 0.801 -27.197 1.00 90.06 105 ASP A O 1
ATOM 874 N N . ASP A 1 106 ? -9.687 2.875 -26.591 1.00 90.06 106 ASP A N 1
ATOM 875 C CA . ASP A 1 106 ? -8.475 2.899 -27.419 1.00 90.06 106 ASP A CA 1
ATOM 876 C C . ASP A 1 106 ? -7.435 1.858 -26.958 1.00 90.06 106 ASP A C 1
ATOM 878 O O . ASP A 1 106 ? -6.663 1.356 -27.775 1.00 90.06 106 ASP A O 1
ATOM 882 N N . ASN A 1 107 ? -7.440 1.487 -25.668 1.00 91.94 107 ASN A N 1
ATOM 883 C CA . ASN A 1 107 ? -6.601 0.430 -25.082 1.00 91.94 107 ASN A CA 1
ATOM 884 C C . ASN A 1 107 ? -5.113 0.533 -25.453 1.00 91.94 107 ASN A C 1
ATOM 886 O O . ASN A 1 107 ? -4.502 -0.427 -25.930 1.00 91.94 107 ASN A O 1
ATOM 890 N N . ILE A 1 108 ? -4.530 1.706 -25.228 1.00 90.19 108 ILE A N 1
ATOM 891 C CA . ILE A 1 108 ? -3.198 2.048 -25.718 1.00 90.19 108 ILE A CA 1
ATOM 892 C C . ILE A 1 108 ? -2.084 1.729 -24.726 1.00 90.19 108 ILE A C 1
ATOM 894 O O . ILE A 1 108 ? -2.200 1.928 -23.518 1.00 90.19 108 ILE A O 1
ATOM 898 N N . ASN A 1 109 ? -0.956 1.289 -25.276 1.00 91.75 109 ASN A N 1
ATOM 899 C CA . ASN A 1 109 ? 0.284 1.066 -24.546 1.00 91.75 109 ASN A CA 1
ATOM 900 C C . ASN A 1 109 ? 1.157 2.325 -24.593 1.00 91.75 109 ASN A C 1
ATOM 902 O O . ASN A 1 109 ? 2.126 2.390 -25.349 1.00 91.75 109 ASN A O 1
ATOM 906 N N . ILE A 1 110 ? 0.814 3.347 -23.805 1.00 89.62 110 ILE A N 1
ATOM 907 C CA . ILE A 1 110 ? 1.566 4.618 -23.801 1.00 89.62 110 ILE A CA 1
ATOM 908 C C . ILE A 1 110 ? 3.036 4.401 -23.460 1.00 89.62 110 ILE A C 1
ATOM 910 O O . ILE A 1 110 ? 3.921 5.021 -24.046 1.00 89.62 110 ILE A O 1
ATOM 914 N N . LEU A 1 111 ? 3.306 3.496 -22.522 1.00 86.75 111 LEU A N 1
ATOM 915 C CA . LEU A 1 111 ? 4.659 3.276 -22.021 1.00 86.75 111 LEU A CA 1
ATOM 916 C C . LEU A 1 111 ? 5.532 2.494 -23.014 1.00 86.75 111 LEU A C 1
ATOM 918 O O . LEU A 1 111 ? 6.735 2.393 -22.797 1.00 86.75 111 LEU A O 1
ATOM 922 N N . SER A 1 112 ? 4.948 1.964 -24.097 1.00 89.25 112 SER A N 1
ATOM 923 C CA . SER A 1 112 ? 5.649 1.297 -25.204 1.00 89.25 112 SER A CA 1
ATOM 924 C C . SER A 1 112 ? 6.525 0.104 -24.790 1.00 89.25 112 SER A C 1
ATOM 926 O O . SER A 1 112 ? 7.447 -0.283 -25.506 1.00 89.25 112 SER A O 1
ATOM 928 N N . TYR A 1 113 ? 6.247 -0.504 -23.635 1.00 90.69 113 TYR A N 1
ATOM 929 C CA . TYR A 1 113 ? 6.909 -1.743 -23.219 1.00 90.69 113 TYR A CA 1
ATOM 930 C C . TYR A 1 113 ? 6.368 -2.920 -24.043 1.00 90.69 113 TYR A C 1
ATOM 932 O O . TYR A 1 113 ? 5.181 -2.917 -24.361 1.00 90.69 113 TYR A O 1
ATOM 940 N N . PRO A 1 114 ? 7.172 -3.960 -24.333 1.00 93.94 114 PRO A N 1
ATOM 941 C CA . PRO A 1 114 ? 6.789 -5.084 -25.198 1.00 93.94 114 PRO A CA 1
ATOM 942 C C . PRO A 1 114 ? 5.869 -6.095 -24.482 1.00 93.94 114 PRO A C 1
ATOM 944 O O . PRO A 1 114 ? 6.179 -7.279 -24.315 1.00 93.94 114 PRO A O 1
ATOM 947 N N . TYR A 1 115 ? 4.732 -5.617 -23.982 1.00 94.50 115 TYR A N 1
ATOM 948 C CA . TYR A 1 115 ? 3.767 -6.420 -23.241 1.00 94.50 115 TYR A CA 1
ATOM 949 C C . TYR A 1 115 ? 3.051 -7.416 -24.149 1.00 94.50 115 TYR A C 1
ATOM 951 O O . TYR A 1 115 ? 2.911 -8.587 -23.792 1.00 94.50 115 TYR A O 1
ATOM 959 N N . GLU A 1 116 ? 2.630 -6.966 -25.324 1.00 94.25 116 GLU A N 1
ATOM 960 C CA . GLU A 1 116 ? 1.919 -7.763 -26.316 1.00 94.25 116 GLU A CA 1
ATOM 961 C C . GLU A 1 116 ? 2.795 -8.906 -26.845 1.00 94.25 116 GLU A C 1
ATOM 963 O O . GLU A 1 116 ? 2.330 -10.045 -26.921 1.00 94.25 116 GLU A O 1
ATOM 968 N N . ASP A 1 117 ? 4.086 -8.645 -27.077 1.00 94.69 117 ASP A N 1
ATOM 969 C CA . ASP A 1 117 ? 5.082 -9.660 -27.462 1.00 94.69 117 ASP A CA 1
ATOM 970 C C . ASP A 1 117 ? 5.234 -10.755 -26.394 1.00 94.69 117 ASP A C 1
ATOM 972 O O . ASP A 1 117 ? 5.543 -11.909 -26.690 1.00 94.69 117 ASP A O 1
ATOM 976 N N . SER A 1 118 ? 4.967 -10.403 -25.134 1.00 91.31 118 SER A N 1
ATOM 977 C CA . SER A 1 118 ? 4.983 -11.314 -23.985 1.00 91.31 118 SER A CA 1
ATOM 978 C C . SER A 1 118 ? 3.626 -11.994 -23.729 1.00 91.31 118 SER A C 1
ATOM 980 O O . SER A 1 118 ? 3.459 -12.684 -22.719 1.00 91.31 118 SER A O 1
ATOM 982 N N . GLY A 1 119 ? 2.645 -11.808 -24.620 1.00 94.81 119 GLY A N 1
ATOM 983 C CA . GLY A 1 119 ? 1.311 -12.409 -24.540 1.00 94.81 119 GLY A CA 1
ATOM 984 C C . GLY A 1 119 ? 0.342 -11.701 -23.587 1.00 94.81 119 GLY A C 1
ATOM 985 O O . GLY A 1 119 ? -0.685 -12.282 -23.216 1.00 94.81 119 GLY A O 1
ATOM 986 N N . PHE A 1 120 ? 0.652 -10.474 -23.159 1.00 96.81 120 PHE A N 1
ATOM 987 C CA . PHE A 1 120 ? -0.274 -9.657 -22.380 1.00 96.81 120 PHE A CA 1
ATOM 988 C C . PHE A 1 120 ? -1.251 -8.897 -23.279 1.00 96.81 120 PHE A C 1
ATOM 990 O O . PHE A 1 120 ? -0.970 -8.577 -24.428 1.00 96.81 120 PHE A O 1
ATOM 997 N N . ILE A 1 121 ? -2.416 -8.592 -22.719 1.00 96.75 121 ILE A N 1
ATOM 998 C CA . ILE A 1 121 ? -3.439 -7.746 -23.321 1.00 96.75 121 ILE A CA 1
ATOM 999 C C . ILE A 1 121 ? -3.366 -6.380 -22.647 1.00 96.75 121 ILE A C 1
ATOM 1001 O O . ILE A 1 121 ? -3.446 -6.290 -21.419 1.00 96.75 121 ILE A O 1
ATOM 1005 N N . ILE A 1 122 ? -3.268 -5.321 -23.441 1.00 96.06 122 ILE A N 1
ATOM 1006 C CA . ILE A 1 122 ? -3.309 -3.959 -22.919 1.00 96.06 122 ILE A CA 1
ATOM 1007 C C . ILE A 1 122 ? -4.751 -3.504 -22.729 1.00 96.06 122 ILE A C 1
ATOM 1009 O O . ILE A 1 122 ? -5.639 -3.751 -23.555 1.00 96.06 122 ILE A O 1
ATOM 1013 N N . ARG A 1 123 ? -4.980 -2.866 -21.587 1.00 95.69 123 ARG A N 1
ATOM 1014 C CA . ARG A 1 123 ? -6.139 -2.027 -21.314 1.00 95.69 123 ARG A CA 1
ATOM 1015 C C . ARG A 1 123 ? -5.636 -0.689 -20.816 1.00 95.69 123 ARG A C 1
ATOM 1017 O O . ARG A 1 123 ? -4.624 -0.626 -20.118 1.00 95.69 123 ARG A O 1
ATOM 1024 N N . SER A 1 124 ? -6.358 0.364 -21.146 1.00 94.38 124 SER A N 1
ATOM 1025 C CA . SER A 1 124 ? -6.027 1.696 -20.672 1.00 94.38 124 SER A CA 1
ATOM 1026 C C . SER A 1 124 ? -7.280 2.382 -20.142 1.00 94.38 124 SER A C 1
ATOM 1028 O O . SER A 1 124 ? -8.381 2.052 -20.565 1.00 94.38 124 SER A O 1
ATOM 1030 N N . ILE A 1 125 ? -7.111 3.293 -19.191 1.00 94.75 125 ILE A N 1
ATOM 1031 C CA . ILE A 1 125 ? -8.189 4.134 -18.659 1.00 94.75 125 ILE A CA 1
ATOM 1032 C C . ILE A 1 125 ? -7.688 5.567 -18.532 1.00 94.75 125 ILE A C 1
ATOM 1034 O O . ILE A 1 125 ? -6.494 5.774 -18.303 1.00 94.75 125 ILE A O 1
ATOM 1038 N N . ASN A 1 126 ? -8.588 6.540 -18.645 1.00 95.12 126 ASN A N 1
ATOM 1039 C CA . ASN A 1 126 ? -8.286 7.945 -18.419 1.00 95.12 126 ASN A CA 1
ATOM 1040 C C . ASN A 1 126 ? -7.392 8.155 -17.178 1.00 95.12 126 ASN A C 1
ATOM 1042 O O . ASN A 1 126 ? -7.657 7.636 -16.085 1.00 95.12 126 ASN A O 1
ATOM 1046 N N . GLY A 1 127 ? -6.310 8.913 -17.364 1.00 93.38 127 GLY A N 1
ATOM 1047 C CA . GLY A 1 127 ? -5.270 9.125 -16.364 1.00 93.38 127 GLY A CA 1
ATOM 1048 C C . GLY A 1 127 ? -5.766 9.753 -15.063 1.00 93.38 127 GLY A C 1
ATOM 1049 O O . GLY A 1 127 ? -5.242 9.404 -14.006 1.00 93.38 127 GLY A O 1
ATOM 1050 N N . ASP A 1 128 ? -6.809 10.585 -15.101 1.00 94.12 128 ASP A N 1
ATOM 1051 C CA . ASP A 1 128 ? -7.392 11.181 -13.895 1.00 94.12 128 ASP A CA 1
ATOM 1052 C C . ASP A 1 128 ? -8.081 10.110 -13.042 1.00 94.12 128 ASP A C 1
ATOM 1054 O O . ASP A 1 128 ? -7.883 10.054 -11.827 1.00 94.12 128 ASP A O 1
ATOM 1058 N N . TYR A 1 129 ? -8.826 9.193 -13.670 1.00 93.56 129 TYR A N 1
ATOM 1059 C CA . TYR A 1 129 ? -9.440 8.063 -12.968 1.00 93.56 129 TYR A CA 1
ATOM 1060 C C . TYR A 1 129 ? -8.397 7.078 -12.460 1.00 93.56 129 TYR A C 1
ATOM 1062 O O . TYR A 1 129 ? -8.515 6.589 -11.335 1.00 93.56 129 TYR A O 1
ATOM 1070 N N . PHE A 1 130 ? -7.359 6.804 -13.254 1.00 93.12 130 PHE A N 1
ATOM 1071 C CA . PHE A 1 130 ? -6.260 5.959 -12.803 1.00 93.12 130 PHE A CA 1
ATOM 1072 C C . PHE A 1 130 ? -5.586 6.571 -11.572 1.00 93.12 130 PHE A C 1
ATOM 1074 O O . PHE A 1 130 ? -5.430 5.895 -10.559 1.00 93.12 130 PHE A O 1
ATOM 1081 N N . SER A 1 131 ? -5.241 7.857 -11.636 1.00 90.44 131 SER A N 1
ATOM 1082 C CA . SER A 1 131 ? -4.595 8.583 -10.545 1.00 90.44 131 SER A CA 1
ATOM 1083 C C . SER A 1 131 ? -5.450 8.609 -9.278 1.00 90.44 131 SER A C 1
ATOM 1085 O O . SER A 1 131 ? -4.946 8.345 -8.190 1.00 90.44 131 SER A O 1
ATOM 1087 N N . LEU A 1 132 ? -6.754 8.856 -9.418 1.00 87.44 132 LEU A N 1
ATOM 1088 C CA . LEU A 1 132 ? -7.665 8.981 -8.285 1.00 87.44 132 LEU A CA 1
ATOM 1089 C C . LEU A 1 132 ? -8.030 7.635 -7.640 1.00 87.44 132 LEU A C 1
ATOM 1091 O O . LEU A 1 132 ? -8.187 7.566 -6.423 1.00 87.44 132 LEU A O 1
ATOM 1095 N N . LEU A 1 133 ? -8.212 6.577 -8.438 1.00 88.50 133 LEU A N 1
ATOM 1096 C CA . LEU A 1 133 ? -8.823 5.322 -7.971 1.00 88.50 133 LEU A CA 1
ATOM 1097 C C . LEU A 1 133 ? -7.862 4.131 -7.934 1.00 88.50 133 LEU A C 1
ATOM 1099 O O . LEU A 1 133 ? -8.100 3.179 -7.192 1.00 88.50 133 LEU A O 1
ATOM 1103 N N . LEU A 1 134 ? -6.824 4.136 -8.771 1.00 90.31 134 LEU A N 1
ATOM 1104 C CA . LEU A 1 134 ? -6.007 2.952 -9.058 1.00 90.31 134 LEU A CA 1
ATOM 1105 C C . LEU A 1 134 ? -4.525 3.136 -8.716 1.00 90.31 134 LEU A C 1
ATOM 1107 O O . LEU A 1 134 ? -3.826 2.150 -8.463 1.00 90.31 134 LEU A O 1
ATOM 1111 N N . SER A 1 135 ? -4.039 4.373 -8.667 1.00 85.94 135 SER A N 1
ATOM 1112 C CA . SER A 1 135 ? -2.702 4.681 -8.178 1.00 85.94 135 SER A CA 1
ATOM 1113 C C . SER A 1 135 ? -2.617 4.363 -6.693 1.00 85.94 135 SER A C 1
ATOM 1115 O O . SER A 1 135 ? -3.189 5.043 -5.846 1.00 85.94 135 SER A O 1
ATOM 1117 N N . TYR A 1 136 ? -1.872 3.313 -6.364 1.00 80.44 136 TYR A N 1
ATOM 1118 C CA . TYR A 1 136 ? -1.548 2.995 -4.982 1.00 80.44 136 TYR A CA 1
ATOM 1119 C C . TYR A 1 136 ? -0.225 3.666 -4.592 1.00 80.44 136 TYR A C 1
ATOM 1121 O O . TYR A 1 136 ? 0.722 3.691 -5.378 1.00 80.44 136 TYR A O 1
ATOM 1129 N N . LYS A 1 137 ? -0.138 4.163 -3.356 1.00 82.75 137 LYS A N 1
ATOM 1130 C CA . LYS A 1 137 ? 1.105 4.662 -2.750 1.00 82.75 137 LYS A CA 1
ATOM 1131 C C . LYS A 1 137 ? 1.803 3.514 -2.015 1.00 82.75 137 LYS A C 1
ATOM 1133 O O . LYS A 1 137 ? 1.147 2.657 -1.418 1.00 82.75 137 LYS A O 1
ATOM 1138 N N . ILE A 1 138 ? 3.134 3.443 -2.079 1.00 87.94 138 ILE A N 1
ATOM 1139 C CA . ILE A 1 138 ? 3.888 2.448 -1.300 1.00 87.94 138 ILE A CA 1
ATOM 1140 C C . ILE A 1 138 ? 3.740 2.783 0.188 1.00 87.94 138 ILE A C 1
ATOM 1142 O O . ILE A 1 138 ? 3.857 3.938 0.591 1.00 87.94 138 ILE A O 1
ATOM 1146 N N . GLU A 1 139 ? 3.523 1.758 1.013 1.00 82.62 139 GLU A N 1
ATOM 1147 C CA . GLU A 1 139 ? 3.512 1.921 2.467 1.00 82.62 139 GLU A CA 1
ATOM 1148 C C . GLU A 1 139 ? 4.867 2.424 2.988 1.00 82.62 139 GLU A C 1
ATOM 1150 O O . GLU A 1 139 ? 5.860 1.697 2.906 1.00 82.62 139 GLU A O 1
ATOM 1155 N N . SER A 1 140 ? 4.895 3.631 3.548 1.00 83.31 140 SER A N 1
ATOM 1156 C CA . SER A 1 140 ? 6.050 4.243 4.211 1.00 83.31 140 SER A CA 1
ATOM 1157 C C . SER A 1 140 ? 5.977 4.055 5.730 1.00 83.31 140 SER A C 1
ATOM 1159 O O . SER A 1 140 ? 4.924 3.753 6.277 1.00 83.31 140 SER A O 1
ATOM 1161 N N . LEU A 1 141 ? 7.107 4.215 6.426 1.00 81.94 141 LEU A N 1
ATOM 1162 C CA . LEU A 1 141 ? 7.144 4.245 7.898 1.00 81.94 141 LEU A CA 1
ATOM 1163 C C . LEU A 1 141 ? 6.609 5.555 8.483 1.00 81.94 141 LEU A C 1
ATOM 1165 O O . LEU A 1 141 ? 6.250 5.598 9.652 1.00 81.94 141 LEU A O 1
ATOM 1169 N N . TYR A 1 142 ? 6.591 6.612 7.679 1.00 77.88 142 TYR A N 1
ATOM 1170 C CA . TYR A 1 142 ? 6.128 7.936 8.065 1.00 77.88 142 TYR A CA 1
ATOM 1171 C C . TYR A 1 142 ? 5.014 8.330 7.110 1.00 77.88 142 TYR A C 1
ATOM 1173 O O . TYR A 1 142 ? 5.181 8.208 5.892 1.00 77.88 142 TYR A O 1
ATOM 1181 N N . THR A 1 143 ? 3.881 8.742 7.662 1.00 74.19 143 THR A N 1
ATOM 1182 C CA . THR A 1 143 ? 2.756 9.293 6.902 1.00 74.19 143 THR A CA 1
ATOM 1183 C C . THR A 1 143 ? 2.566 10.739 7.332 1.00 74.19 143 THR A C 1
ATOM 1185 O O . THR A 1 143 ? 2.897 11.082 8.464 1.00 74.19 143 THR A O 1
ATOM 1188 N N . ASP A 1 144 ? 2.090 11.577 6.418 1.00 78.06 144 ASP A N 1
ATOM 1189 C CA . ASP A 1 144 ? 1.704 12.941 6.749 1.00 78.06 144 ASP A CA 1
ATOM 1190 C C . ASP A 1 144 ? 0.424 12.922 7.606 1.00 78.06 144 ASP A C 1
ATOM 1192 O O . ASP A 1 144 ? -0.539 12.209 7.299 1.00 78.06 144 ASP A O 1
ATOM 1196 N N . ASP A 1 145 ? 0.412 13.685 8.695 1.00 80.44 145 ASP A N 1
ATOM 1197 C CA . ASP A 1 145 ? -0.741 13.799 9.589 1.00 80.44 145 ASP A CA 1
ATOM 1198 C C . ASP A 1 145 ? -1.964 14.390 8.862 1.00 80.44 145 ASP A C 1
ATOM 1200 O O . ASP A 1 145 ? -3.109 14.043 9.186 1.00 80.44 145 ASP A O 1
ATOM 1204 N N . GLU A 1 146 ? -1.742 15.252 7.864 1.00 82.12 146 GLU A N 1
ATOM 1205 C CA . GLU A 1 146 ? -2.800 15.814 7.023 1.00 82.12 146 GLU A CA 1
ATOM 1206 C C . GLU A 1 146 ? -3.411 14.742 6.112 1.00 82.12 146 GLU A C 1
ATOM 1208 O O . GLU A 1 146 ? -4.637 14.617 6.075 1.00 82.12 146 GLU A O 1
ATOM 1213 N N . ASP A 1 147 ? -2.592 13.894 5.474 1.00 80.25 147 ASP A N 1
ATOM 1214 C CA . ASP A 1 147 ? -3.059 12.770 4.638 1.00 80.25 147 ASP A CA 1
ATOM 1215 C C . ASP A 1 147 ? -3.979 11.825 5.438 1.00 80.25 147 ASP A C 1
ATOM 1217 O O . ASP A 1 147 ? -5.044 11.398 4.967 1.00 80.25 147 ASP A O 1
ATOM 1221 N N . LEU A 1 148 ? -3.595 11.507 6.681 1.00 81.88 148 LEU A N 1
ATOM 1222 C CA . LEU A 1 148 ? -4.400 10.671 7.580 1.00 81.88 148 LEU A CA 1
ATOM 1223 C C . LEU A 1 148 ? -5.717 11.348 7.968 1.00 81.88 148 LEU A C 1
ATOM 1225 O O . LEU A 1 148 ? -6.763 10.695 8.022 1.00 81.88 148 LEU A O 1
ATOM 1229 N N . SER A 1 149 ? -5.672 12.655 8.216 1.00 81.56 149 SER A N 1
ATOM 1230 C CA . SER A 1 149 ? -6.852 13.445 8.565 1.00 81.56 149 SER A CA 1
ATOM 1231 C C . SER A 1 149 ? -7.829 13.527 7.389 1.00 81.56 149 SER A C 1
ATOM 1233 O O . SER A 1 149 ? -9.024 13.284 7.568 1.00 81.56 149 SER A O 1
ATOM 1235 N N . PHE A 1 150 ? -7.337 13.765 6.169 1.00 83.38 150 PHE A N 1
ATOM 1236 C CA . PHE A 1 150 ? -8.158 13.754 4.957 1.00 83.38 150 PHE A CA 1
ATOM 1237 C C . PHE A 1 150 ? -8.797 12.388 4.697 1.00 83.38 150 PHE A C 1
ATOM 1239 O O . PHE A 1 150 ? -9.967 12.325 4.318 1.00 83.38 150 PHE A O 1
ATOM 1246 N N . SER A 1 151 ? -8.073 11.299 4.969 1.00 84.00 151 SER A N 1
ATOM 1247 C CA . SER A 1 151 ? -8.588 9.936 4.800 1.00 84.00 151 SER A CA 1
ATOM 1248 C C . SER A 1 151 ? -9.814 9.660 5.677 1.00 84.00 151 SER A C 1
ATOM 1250 O O . SER A 1 151 ? -10.806 9.119 5.192 1.00 84.00 151 SER A O 1
ATOM 1252 N N . LEU A 1 152 ? -9.789 10.054 6.958 1.00 81.81 152 LEU A N 1
ATOM 1253 C CA . LEU A 1 152 ? -10.968 9.909 7.822 1.00 81.81 152 LEU A CA 1
ATOM 1254 C C . LEU A 1 152 ? -12.089 10.876 7.407 1.00 81.81 152 LEU A C 1
ATOM 1256 O O . LEU A 1 152 ? -13.256 10.483 7.373 1.00 81.81 152 LEU A O 1
ATOM 1260 N N . ASN A 1 153 ? -11.732 12.102 7.016 1.00 84.38 153 ASN A N 1
ATOM 1261 C CA . ASN A 1 153 ? -12.687 13.123 6.578 1.00 84.38 153 ASN A CA 1
ATOM 1262 C C . ASN A 1 153 ? -13.471 12.737 5.326 1.00 84.38 153 ASN A C 1
ATOM 1264 O O . ASN A 1 153 ? -14.598 13.198 5.158 1.00 84.38 153 ASN A O 1
ATOM 1268 N N . ALA A 1 154 ? -12.917 11.857 4.492 1.00 84.19 154 ALA A N 1
ATOM 1269 C CA . ALA A 1 154 ? -13.608 11.317 3.329 1.00 84.19 154 ALA A CA 1
ATOM 1270 C C . ALA A 1 154 ? -14.871 10.515 3.697 1.00 84.19 154 ALA A C 1
ATOM 1272 O O . ALA A 1 154 ? -15.819 10.492 2.916 1.00 84.19 154 ALA A O 1
ATOM 1273 N N . ILE A 1 155 ? -14.901 9.871 4.871 1.00 84.81 155 ILE A N 1
ATOM 1274 C CA . IL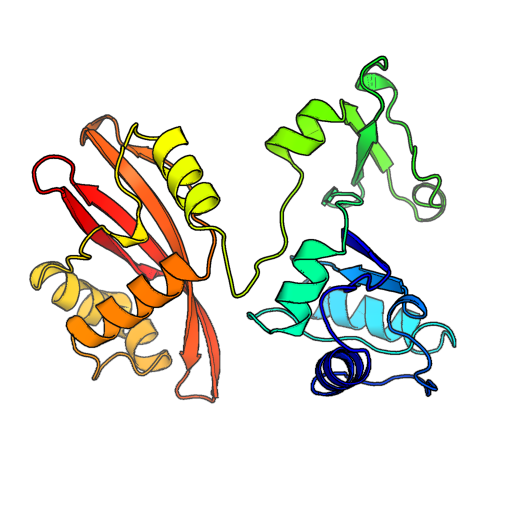E A 1 155 ? -16.056 9.079 5.332 1.00 84.81 155 ILE A CA 1
ATOM 1275 C C . ILE A 1 155 ? -16.823 9.733 6.478 1.00 84.81 155 ILE A C 1
ATOM 1277 O O . ILE A 1 155 ? -17.971 9.371 6.727 1.00 84.81 155 ILE A O 1
ATOM 1281 N N . TYR A 1 156 ? -16.208 10.673 7.192 1.00 82.56 156 TYR A N 1
ATOM 1282 C CA . TYR A 1 156 ? -16.872 11.420 8.248 1.00 82.56 156 TYR A CA 1
ATOM 1283 C C . TYR A 1 156 ? -16.147 12.742 8.520 1.00 82.56 156 TYR A C 1
ATOM 1285 O O . TYR A 1 156 ? -15.009 12.704 8.989 1.00 82.56 156 TYR A O 1
ATOM 1293 N N . PRO A 1 157 ? -16.781 13.906 8.284 1.00 79.25 157 PRO A N 1
ATOM 1294 C CA . PRO A 1 157 ? -16.157 15.202 8.527 1.00 79.25 157 PRO A CA 1
ATOM 1295 C C . PRO A 1 157 ? -15.744 15.363 9.998 1.00 79.25 157 PRO A C 1
ATOM 1297 O O . PRO A 1 157 ? -16.584 15.552 10.878 1.00 79.25 157 PRO A O 1
ATOM 1300 N N . SER A 1 158 ? -14.441 15.302 10.265 1.00 71.19 158 SER A N 1
ATOM 1301 C CA . SER A 1 158 ? -13.836 15.544 11.572 1.00 71.19 158 SER A CA 1
ATOM 1302 C C . SER A 1 158 ? -12.796 16.657 11.462 1.00 71.19 158 SER A C 1
ATOM 1304 O O . SER A 1 158 ? -11.962 16.695 10.562 1.00 71.19 158 SER A O 1
ATOM 1306 N N . TYR A 1 159 ? -12.805 17.583 12.416 1.00 66.44 159 TYR A N 1
ATOM 1307 C CA . TYR A 1 159 ? -11.768 18.618 12.500 1.00 66.44 159 TYR A CA 1
AT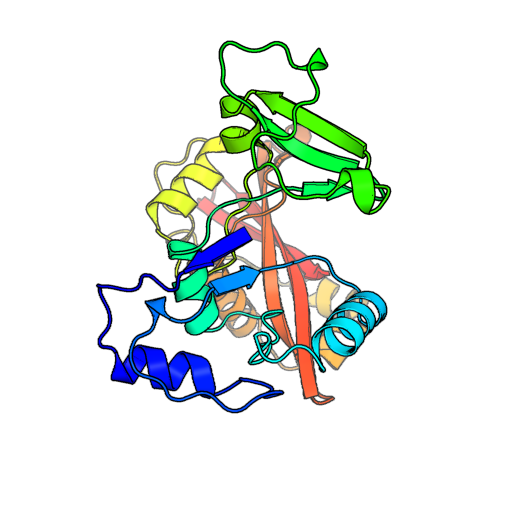OM 1308 C C . TYR A 1 159 ? -10.537 18.152 13.290 1.00 66.44 159 TYR A C 1
ATOM 1310 O O . TYR A 1 159 ? -9.559 18.888 13.396 1.00 66.44 159 TYR A O 1
ATOM 1318 N N . GLN A 1 160 ? -10.582 16.945 13.864 1.00 73.06 160 GLN A N 1
ATOM 1319 C CA . GLN A 1 160 ? -9.520 16.394 14.697 1.00 73.06 160 GLN A CA 1
ATOM 1320 C C . GLN A 1 160 ? -8.786 15.266 13.969 1.00 73.06 160 GLN A C 1
ATOM 1322 O O . GLN A 1 160 ? -9.415 14.352 13.432 1.00 73.06 160 GLN A O 1
ATOM 1327 N N . SER A 1 161 ? -7.452 15.321 14.009 1.00 77.00 161 SER A N 1
ATOM 1328 C CA . SER A 1 161 ? -6.586 14.259 13.493 1.00 77.00 161 SER A CA 1
ATOM 1329 C C . SER A 1 161 ? -6.865 12.932 14.197 1.00 77.00 161 SER A C 1
ATOM 1331 O O . SER A 1 161 ? -7.031 12.883 15.420 1.00 77.00 161 SER A O 1
ATOM 1333 N N . VAL A 1 162 ? -6.839 11.838 13.428 1.00 78.75 162 VAL A N 1
ATOM 1334 C CA . VAL A 1 162 ? -6.974 10.464 13.943 1.00 78.75 162 VAL A CA 1
ATOM 1335 C C . VAL A 1 162 ? -5.926 10.165 15.015 1.00 78.75 162 VAL A C 1
ATOM 1337 O O . VAL A 1 162 ? -6.198 9.423 15.956 1.00 78.75 162 VAL A O 1
ATOM 1340 N N . LEU A 1 163 ? -4.749 10.786 14.915 1.00 79.06 163 LEU A N 1
ATOM 1341 C CA . LEU A 1 163 ? -3.655 10.618 15.871 1.00 79.06 163 LEU A CA 1
ATOM 1342 C C . LEU A 1 163 ? -3.943 11.237 17.237 1.00 79.06 163 LEU A C 1
ATOM 1344 O O . LEU A 1 163 ? -3.362 10.820 18.236 1.00 79.06 163 LEU A O 1
ATOM 1348 N N . ALA A 1 164 ? -4.856 12.205 17.295 1.00 82.62 164 ALA A N 1
ATOM 1349 C CA . ALA A 1 164 ? -5.281 12.829 18.539 1.00 82.62 164 ALA A CA 1
ATOM 1350 C C . ALA A 1 164 ? -6.456 12.090 19.204 1.00 82.62 164 ALA A C 1
ATOM 1352 O O . ALA A 1 164 ? -6.880 12.485 20.291 1.00 82.62 164 ALA A O 1
ATOM 1353 N N . LEU A 1 165 ? -7.006 11.047 18.569 1.00 85.44 165 LEU A N 1
ATOM 1354 C CA . LEU A 1 165 ? -8.131 10.294 19.114 1.00 85.44 165 LEU A CA 1
ATOM 1355 C C . LEU A 1 165 ? -7.643 9.213 20.091 1.00 85.44 165 LEU A C 1
ATOM 1357 O O . LEU A 1 165 ? -6.831 8.362 19.718 1.00 85.44 165 LEU A O 1
ATOM 1361 N N . PRO A 1 166 ? -8.163 9.170 21.330 1.00 90.94 166 PRO A N 1
ATOM 1362 C CA . PRO A 1 166 ? -7.847 8.086 22.246 1.00 90.94 166 PRO A CA 1
ATOM 1363 C C . PRO A 1 166 ? -8.394 6.759 21.708 1.00 90.94 166 PRO A C 1
ATOM 1365 O O . PRO A 1 166 ? -9.493 6.701 21.159 1.00 90.94 166 PRO A O 1
ATOM 1368 N N . LEU A 1 167 ? -7.641 5.672 21.890 1.00 93.12 167 LEU A N 1
ATOM 1369 C CA . LEU A 1 167 ? -8.071 4.325 21.514 1.00 93.12 167 LEU A CA 1
ATOM 1370 C C . LEU A 1 167 ? -8.576 3.552 22.737 1.00 93.12 167 LEU A C 1
ATOM 1372 O O . LEU A 1 167 ? -7.828 3.252 23.667 1.00 93.12 167 LEU A O 1
ATOM 1376 N N . PHE A 1 168 ? -9.843 3.162 22.702 1.00 92.94 168 PHE A N 1
ATOM 1377 C CA . PHE A 1 168 ? -10.495 2.351 23.715 1.00 92.94 168 PHE A CA 1
ATOM 1378 C C . PHE A 1 168 ? -10.643 0.895 23.263 1.00 92.94 168 PHE A C 1
ATOM 1380 O O . PHE A 1 168 ? -11.124 0.582 22.171 1.00 92.94 168 PHE A O 1
ATOM 1387 N N . ILE A 1 169 ? -10.262 -0.023 24.147 1.00 92.12 169 ILE A N 1
ATOM 1388 C CA . ILE A 1 169 ? -10.439 -1.463 23.962 1.00 92.12 169 ILE A CA 1
ATOM 1389 C C . ILE A 1 169 ? -11.263 -1.951 25.160 1.00 92.12 169 ILE A C 1
ATOM 1391 O O . ILE A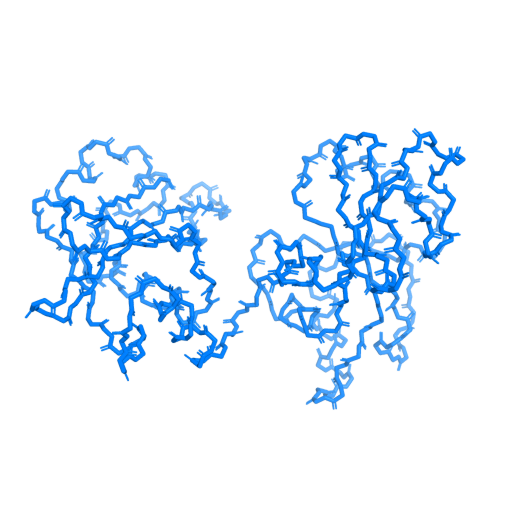 1 169 ? -10.719 -2.047 26.260 1.00 92.12 169 ILE A O 1
ATOM 1395 N N . PRO A 1 170 ? -12.569 -2.228 24.985 1.00 89.75 170 PRO A N 1
ATOM 1396 C CA . PRO A 1 170 ? -13.415 -2.697 26.079 1.00 89.75 170 PRO A CA 1
ATOM 1397 C C . PRO A 1 170 ? -12.887 -4.000 26.680 1.00 89.75 170 PRO A C 1
ATOM 1399 O O . PRO A 1 170 ? -12.500 -4.902 25.938 1.00 89.75 170 PRO A O 1
ATOM 1402 N N . GLU A 1 171 ? -12.958 -4.165 28.003 1.00 87.12 171 GLU A N 1
ATOM 1403 C CA . GLU A 1 171 ? -12.526 -5.411 28.658 1.00 87.12 171 GLU A CA 1
ATOM 1404 C C . GLU A 1 171 ? -13.268 -6.647 28.140 1.00 87.12 171 GLU A C 1
ATOM 1406 O O . GLU A 1 171 ? -12.678 -7.712 27.966 1.00 87.12 171 GLU A O 1
ATOM 1411 N N . THR A 1 172 ? -14.569 -6.517 27.872 1.00 88.69 172 THR A N 1
ATOM 1412 C CA . THR A 1 172 ? -15.379 -7.591 27.281 1.00 88.69 172 THR A CA 1
ATOM 1413 C C . THR A 1 172 ? -14.830 -8.001 25.921 1.00 88.69 172 THR A C 1
ATOM 1415 O O . THR A 1 172 ? -14.742 -9.189 25.611 1.00 88.69 172 THR A O 1
ATOM 1418 N N . LYS A 1 173 ? -14.391 -7.019 25.128 1.00 88.69 173 LYS A N 1
ATOM 1419 C CA . LYS A 1 173 ? -13.802 -7.253 23.818 1.00 88.69 173 LYS A CA 1
ATOM 1420 C C . LYS A 1 173 ? -12.414 -7.867 23.912 1.00 88.69 173 LYS A C 1
ATOM 1422 O O . LYS A 1 173 ? -12.094 -8.768 23.144 1.00 88.69 173 LYS A O 1
ATOM 1427 N N . TRP A 1 174 ? -11.621 -7.411 24.871 1.00 86.00 174 TRP A N 1
ATOM 1428 C CA . TRP A 1 174 ? -10.315 -7.971 25.177 1.00 86.00 174 TRP A CA 1
ATOM 1429 C C . TRP A 1 174 ? -10.405 -9.453 25.550 1.00 86.00 174 TRP A C 1
ATOM 1431 O O . TRP A 1 174 ? -9.715 -10.283 24.959 1.00 86.00 174 TRP A O 1
ATOM 1441 N N . LYS A 1 175 ? -11.331 -9.798 26.454 1.00 86.31 175 LYS A N 1
ATOM 1442 C CA . LYS A 1 175 ? -11.623 -11.188 26.834 1.00 86.31 175 LYS A CA 1
ATOM 1443 C C . LYS A 1 175 ? -12.025 -12.021 25.618 1.00 86.31 175 LYS A C 1
ATOM 1445 O O . LYS A 1 175 ? -11.420 -13.061 25.394 1.00 86.31 175 LYS A O 1
ATOM 1450 N N . TYR A 1 176 ? -12.957 -11.520 24.802 1.00 87.00 176 TYR A N 1
ATOM 1451 C CA . TYR A 1 176 ? -13.392 -12.183 23.567 1.00 87.00 176 TYR A CA 1
ATOM 1452 C C . TYR A 1 176 ? -12.231 -12.473 22.605 1.00 87.00 176 TYR A C 1
ATOM 1454 O O . TYR A 1 176 ? -12.150 -13.566 22.053 1.00 87.00 176 TYR A O 1
ATOM 1462 N N . LEU A 1 177 ? -11.326 -11.509 22.392 1.00 84.88 177 LEU A N 1
ATOM 1463 C CA . LEU A 1 177 ? -10.176 -11.701 21.506 1.00 84.88 177 LEU A CA 1
ATOM 1464 C C . LEU A 1 177 ? -9.231 -12.783 22.043 1.00 84.88 177 LEU A C 1
ATOM 1466 O O . LEU A 1 177 ? -8.802 -13.633 21.268 1.00 84.88 177 LEU A O 1
ATOM 1470 N N . LYS A 1 178 ? -8.966 -12.817 23.356 1.00 81.88 178 LYS A N 1
ATOM 1471 C CA . LYS A 1 178 ? -8.133 -13.873 23.953 1.00 81.88 178 LYS A CA 1
ATOM 1472 C C . LYS A 1 178 ? -8.764 -15.264 23.845 1.00 81.88 178 LYS A C 1
ATOM 1474 O O . LYS A 1 178 ? -8.035 -16.220 23.617 1.00 81.88 178 LYS A O 1
ATOM 1479 N N . THR A 1 179 ? -10.086 -15.394 23.974 1.00 82.62 179 THR A N 1
ATOM 1480 C CA . THR A 1 179 ? -10.762 -16.701 23.875 1.00 82.62 179 THR A CA 1
ATOM 1481 C C . THR A 1 179 ? -10.967 -17.160 22.433 1.00 82.62 179 THR A C 1
ATOM 1483 O O . THR A 1 179 ? -10.534 -18.248 22.072 1.00 82.62 179 THR A O 1
ATOM 1486 N N . GLU A 1 180 ? -11.578 -16.338 21.578 1.00 82.69 180 GLU A N 1
ATOM 1487 C CA . GLU A 1 180 ? -11.979 -16.752 20.220 1.00 82.69 180 GLU A CA 1
ATOM 1488 C C . GLU A 1 180 ? -10.850 -16.624 19.191 1.00 82.69 180 GLU A C 1
ATOM 1490 O O . GLU A 1 180 ? -10.876 -17.252 18.131 1.00 82.69 180 GLU A O 1
ATOM 1495 N N . LYS A 1 181 ? -9.845 -15.787 19.475 1.00 78.31 181 LYS A N 1
ATOM 1496 C CA . LYS A 1 181 ? -8.646 -15.611 18.641 1.00 78.31 181 LYS A CA 1
ATOM 1497 C C . LYS A 1 181 ? -7.376 -16.073 19.365 1.00 78.31 181 LYS A C 1
ATOM 1499 O O . LYS A 1 181 ? -6.283 -15.689 18.949 1.00 78.31 181 LYS A O 1
ATOM 1504 N N . GLY A 1 182 ? -7.512 -16.930 20.385 1.00 75.50 182 GLY A N 1
ATOM 1505 C CA . GLY A 1 182 ? -6.419 -17.422 21.234 1.00 75.50 182 GLY A CA 1
ATOM 1506 C C . GLY A 1 182 ? -5.219 -17.929 20.440 1.00 75.50 182 GLY A C 1
ATOM 1507 O O . GLY A 1 182 ? -4.118 -17.433 20.632 1.00 75.50 182 GLY A O 1
ATOM 1508 N N . ASN A 1 183 ? -5.442 -18.774 19.428 1.00 79.12 183 ASN A N 1
ATOM 1509 C CA . ASN A 1 183 ? -4.365 -19.296 18.573 1.00 79.12 183 ASN A CA 1
ATOM 1510 C C . ASN A 1 183 ? -3.556 -18.191 17.862 1.00 79.12 183 ASN A C 1
ATOM 1512 O O . ASN A 1 183 ? -2.345 -18.312 17.680 1.00 79.12 183 ASN A O 1
ATOM 1516 N N . ILE A 1 184 ? -4.214 -17.106 17.433 1.00 79.38 184 ILE A N 1
ATOM 1517 C CA . ILE A 1 184 ? -3.534 -15.967 16.798 1.00 79.38 184 ILE A CA 1
ATOM 1518 C C . ILE A 1 184 ? -2.728 -15.209 17.853 1.00 79.38 184 ILE A C 1
ATOM 1520 O O . ILE A 1 184 ? -1.560 -14.912 17.617 1.00 79.38 184 ILE A O 1
ATOM 1524 N N . PHE A 1 185 ? -3.318 -14.957 19.021 1.00 81.56 185 PHE A N 1
ATOM 1525 C CA . PHE A 1 185 ? -2.659 -14.272 20.134 1.00 81.56 185 PHE A CA 1
ATOM 1526 C C . PHE A 1 185 ? -1.443 -15.045 20.651 1.00 81.56 185 PHE A C 1
ATOM 1528 O O . PHE A 1 185 ? -0.389 -14.446 20.839 1.00 81.56 185 PHE A O 1
ATOM 1535 N N . GLU A 1 186 ? -1.558 -16.362 20.801 1.00 82.50 186 GLU A N 1
ATOM 1536 C CA . GLU A 1 186 ? -0.459 -17.265 21.147 1.00 82.50 186 GLU A CA 1
ATOM 1537 C C . GLU A 1 186 ? 0.655 -17.190 20.109 1.00 82.50 186 GLU A C 1
ATOM 1539 O O . GLU A 1 186 ? 1.795 -16.899 20.457 1.00 82.50 186 GLU A O 1
ATOM 1544 N N . SER A 1 187 ? 0.331 -17.347 18.819 1.00 80.81 187 SER A N 1
ATOM 1545 C CA . SER A 1 187 ? 1.344 -17.301 17.755 1.00 80.81 187 SER A CA 1
ATOM 1546 C C . SER A 1 187 ? 2.120 -15.977 17.706 1.00 80.81 187 SER A C 1
ATOM 1548 O O . SER A 1 187 ? 3.291 -15.959 17.325 1.00 80.81 187 SER A O 1
ATOM 1550 N N . LEU A 1 188 ? 1.475 -14.880 18.110 1.00 82.00 188 LEU A N 1
ATOM 1551 C CA . LEU A 1 188 ? 2.012 -13.520 18.106 1.00 82.00 188 LEU A CA 1
ATOM 1552 C C . LEU A 1 188 ? 2.618 -13.092 19.453 1.00 82.00 188 LEU A C 1
ATOM 1554 O O . LEU A 1 188 ? 3.028 -11.944 19.587 1.00 82.00 188 LEU A O 1
ATOM 1558 N N . GLY A 1 189 ? 2.621 -13.961 20.471 1.00 79.94 189 GLY A N 1
ATOM 1559 C CA . GLY A 1 189 ? 3.098 -13.606 21.812 1.00 79.94 189 GLY A CA 1
ATOM 1560 C C . GLY A 1 189 ? 2.258 -12.530 22.516 1.00 79.94 189 GLY A C 1
ATOM 1561 O O . GLY A 1 189 ? 2.729 -11.890 23.447 1.00 79.94 189 GLY A O 1
ATOM 1562 N N . LEU A 1 190 ? 1.008 -12.322 22.090 1.00 82.69 190 LEU A N 1
ATOM 1563 C CA . LEU A 1 190 ? 0.097 -11.311 22.646 1.00 82.69 190 LEU A CA 1
ATOM 1564 C C . LEU A 1 190 ? -0.694 -11.812 23.862 1.00 82.69 190 LEU A C 1
ATOM 1566 O O . LEU A 1 190 ? -1.522 -11.081 24.406 1.00 82.69 190 LEU A O 1
ATOM 1570 N N . VAL A 1 191 ? -0.498 -13.064 24.276 1.00 78.94 191 VAL A N 1
ATOM 1571 C CA . VAL A 1 191 ? -1.216 -13.656 25.419 1.00 78.94 191 VAL A CA 1
ATOM 1572 C C . VAL A 1 191 ? -0.946 -12.867 26.695 1.00 78.94 191 VAL A C 1
ATOM 1574 O O . VAL A 1 191 ? -1.885 -12.588 27.445 1.00 78.94 191 VAL A O 1
ATOM 1577 N N . ASP A 1 192 ? 0.301 -12.439 26.878 1.00 80.44 192 ASP A N 1
ATOM 1578 C CA . ASP A 1 192 ? 0.757 -11.718 28.068 1.00 80.44 192 ASP A CA 1
ATOM 1579 C C . ASP A 1 192 ? 0.626 -10.201 27.942 1.00 80.44 192 ASP A C 1
ATOM 1581 O O . ASP A 1 192 ? 0.826 -9.489 28.922 1.00 80.44 192 ASP A O 1
ATOM 1585 N N . TYR A 1 193 ? 0.232 -9.700 26.765 1.00 84.56 193 TYR A N 1
ATOM 1586 C CA . TYR A 1 193 ? -0.009 -8.275 26.597 1.00 84.56 193 TYR A CA 1
ATOM 1587 C C . TYR A 1 193 ? -1.128 -7.822 27.535 1.00 84.56 193 TYR A C 1
ATOM 1589 O O . TYR A 1 193 ? -2.097 -8.538 27.827 1.00 84.56 193 TYR A O 1
ATOM 1597 N N . THR A 1 194 ? -0.999 -6.586 27.973 1.00 86.88 194 THR A N 1
ATOM 1598 C CA . THR A 1 194 ? -2.047 -5.781 28.574 1.00 86.88 194 THR A CA 1
ATOM 1599 C C . THR A 1 194 ? -2.835 -5.059 27.484 1.00 86.88 194 THR A C 1
ATOM 1601 O O . THR A 1 194 ? -2.399 -4.893 26.340 1.00 86.88 194 THR A O 1
ATOM 1604 N N . THR A 1 195 ? -4.020 -4.580 27.853 1.00 88.38 195 THR A N 1
ATOM 1605 C CA . THR A 1 195 ? -4.830 -3.725 26.982 1.00 88.38 195 THR A CA 1
ATOM 1606 C C . THR A 1 195 ? -4.068 -2.463 26.556 1.00 88.38 195 THR A C 1
ATOM 1608 O O . THR A 1 195 ? -4.217 -2.008 25.423 1.00 88.38 195 THR A O 1
ATOM 1611 N N . ASP A 1 196 ? -3.241 -1.910 27.446 1.00 88.88 196 ASP A N 1
ATOM 1612 C CA . ASP A 1 196 ? -2.476 -0.687 27.198 1.00 88.88 196 ASP A CA 1
ATOM 1613 C C . ASP A 1 196 ? -1.314 -0.923 26.223 1.00 88.88 196 ASP A C 1
ATOM 1615 O O . ASP A 1 196 ? -1.098 -0.111 25.324 1.00 88.88 196 ASP A O 1
ATOM 1619 N N . GLU A 1 197 ? -0.623 -2.061 26.321 1.00 89.69 197 GLU A N 1
ATOM 1620 C CA . GLU A 1 197 ? 0.430 -2.431 25.367 1.00 89.69 197 GLU A CA 1
ATOM 1621 C C . GLU A 1 197 ? -0.130 -2.616 23.956 1.00 89.69 197 GLU A C 1
ATOM 1623 O O . GLU A 1 197 ? 0.413 -2.061 22.998 1.00 89.69 197 GLU A O 1
ATOM 1628 N N . LEU A 1 198 ? -1.259 -3.325 23.808 1.00 88.69 198 LEU A N 1
ATOM 1629 C CA . LEU A 1 198 ? -1.898 -3.452 22.496 1.00 88.69 198 LEU A CA 1
ATOM 1630 C C . LEU A 1 198 ? -2.366 -2.086 21.975 1.00 88.69 198 LEU A C 1
ATOM 1632 O O . LEU A 1 198 ? -2.204 -1.795 20.787 1.00 88.69 198 LEU A O 1
ATOM 1636 N N . ARG A 1 199 ? -2.921 -1.235 22.849 1.00 91.25 199 ARG A N 1
ATOM 1637 C CA . ARG A 1 199 ? -3.322 0.126 22.476 1.00 91.25 199 ARG A CA 1
ATOM 1638 C C . ARG A 1 199 ? -2.142 0.894 21.887 1.00 91.25 199 ARG A C 1
ATOM 1640 O O . ARG A 1 199 ? -2.288 1.467 20.811 1.00 91.25 199 ARG A O 1
ATOM 1647 N N . GLN A 1 200 ? -0.987 0.874 22.551 1.00 89.56 200 GLN A N 1
ATOM 1648 C CA . GLN A 1 200 ? 0.196 1.597 22.089 1.00 89.56 200 GLN A CA 1
ATOM 1649 C C . GLN A 1 200 ? 0.688 1.080 20.734 1.00 89.56 200 GLN A C 1
ATOM 1651 O O . GLN A 1 200 ? 1.040 1.876 19.867 1.00 89.56 200 GLN A O 1
ATOM 1656 N N . VAL A 1 201 ? 0.663 -0.238 20.521 1.00 88.69 201 VAL A N 1
ATOM 1657 C CA . VAL A 1 201 ? 1.025 -0.846 19.232 1.00 88.69 201 VAL A CA 1
ATOM 1658 C C . VAL A 1 201 ? 0.093 -0.381 18.112 1.00 88.69 201 VAL A C 1
ATOM 1660 O O . VAL A 1 201 ? 0.566 -0.030 17.032 1.00 88.69 201 VAL A O 1
ATOM 1663 N N . ILE A 1 202 ? -1.219 -0.345 18.359 1.00 90.31 202 ILE A N 1
ATOM 1664 C CA . ILE A 1 202 ? -2.195 0.111 17.361 1.00 90.31 202 ILE A CA 1
ATOM 1665 C C . ILE A 1 202 ? -2.015 1.603 17.071 1.00 90.31 202 ILE A C 1
ATOM 1667 O O . ILE A 1 202 ? -1.923 1.975 15.904 1.00 90.31 202 ILE A O 1
ATOM 1671 N N . VAL A 1 203 ? -1.914 2.448 18.102 1.00 89.12 203 VAL A N 1
ATOM 1672 C CA . VAL A 1 203 ? -1.740 3.904 17.947 1.00 89.12 203 VAL A CA 1
ATOM 1673 C C . VAL A 1 203 ? -0.454 4.231 17.192 1.00 89.12 203 VAL A C 1
ATOM 1675 O O . VAL A 1 203 ? -0.494 4.987 16.224 1.00 89.12 203 VAL A O 1
ATOM 1678 N N . ASN A 1 204 ? 0.664 3.595 17.556 1.00 85.56 204 ASN A N 1
ATOM 1679 C CA . ASN A 1 204 ? 1.927 3.749 16.833 1.00 85.56 204 ASN A CA 1
ATOM 1680 C C . ASN A 1 204 ? 1.812 3.318 15.371 1.00 85.56 204 ASN A C 1
ATOM 1682 O O . ASN A 1 204 ? 2.532 3.836 14.528 1.00 85.56 204 ASN A O 1
ATOM 1686 N N . ARG A 1 205 ? 0.942 2.357 15.044 1.00 85.31 205 ARG A N 1
ATOM 1687 C CA . ARG A 1 205 ? 0.760 1.960 13.650 1.00 85.31 205 ARG A CA 1
ATOM 1688 C C . ARG A 1 205 ? -0.124 2.923 12.873 1.00 85.31 205 ARG A C 1
ATOM 1690 O O . ARG A 1 205 ? 0.144 3.117 11.693 1.00 85.31 205 ARG A O 1
ATOM 1697 N N . ILE A 1 206 ? -1.132 3.524 13.507 1.00 85.69 206 ILE A N 1
ATOM 1698 C CA . ILE A 1 206 ? -1.962 4.559 12.873 1.00 85.69 206 ILE A CA 1
ATOM 1699 C C . ILE A 1 206 ? -1.079 5.732 12.421 1.00 85.69 206 ILE A C 1
ATOM 1701 O O . ILE A 1 206 ? -1.246 6.198 11.303 1.00 85.69 206 ILE A O 1
ATOM 1705 N N . SER A 1 207 ? -0.086 6.149 13.217 1.00 79.75 207 SER A N 1
ATOM 1706 C CA . SER A 1 207 ? 0.849 7.225 12.826 1.00 79.75 207 SER A CA 1
ATOM 1707 C C . SER A 1 207 ? 1.849 6.847 11.729 1.00 79.75 207 SER A C 1
ATOM 1709 O O . SER A 1 207 ? 2.537 7.707 11.188 1.00 79.75 207 SER A O 1
ATOM 1711 N N . GLN A 1 208 ? 1.947 5.565 11.381 1.00 77.19 208 GLN A N 1
ATOM 1712 C CA . GLN A 1 208 ? 2.952 5.034 10.457 1.00 77.19 208 GLN A CA 1
ATOM 1713 C C . GLN A 1 208 ? 2.340 4.350 9.234 1.00 77.19 208 GLN A C 1
ATOM 1715 O O . GLN A 1 208 ? 3.052 3.667 8.500 1.00 77.19 208 GLN A O 1
ATOM 1720 N N . GLY A 1 209 ? 1.023 4.403 9.046 1.00 73.62 209 GLY A N 1
ATOM 1721 C CA . GLY A 1 209 ? 0.367 3.538 8.076 1.00 73.62 209 GLY A CA 1
ATOM 1722 C C . GLY A 1 209 ? -0.937 4.094 7.547 1.00 73.62 209 GLY A C 1
ATOM 1723 O O . GLY A 1 209 ? -1.573 4.940 8.156 1.00 73.62 209 GLY A O 1
ATOM 1724 N N . TYR A 1 210 ? -1.345 3.561 6.402 1.00 77.38 210 TYR A N 1
ATOM 1725 C CA . TYR A 1 210 ? -2.576 3.958 5.737 1.00 77.38 210 TYR A CA 1
ATOM 1726 C C . TYR A 1 210 ? -3.799 3.417 6.473 1.00 77.38 210 TYR A C 1
ATOM 1728 O O . TYR A 1 210 ? -3.762 2.360 7.114 1.00 77.38 210 TYR A O 1
ATOM 1736 N N . LEU A 1 211 ? -4.902 4.142 6.324 1.00 87.00 211 LEU A N 1
ATOM 1737 C CA . LEU A 1 211 ? -6.223 3.665 6.695 1.00 87.00 211 LEU A CA 1
ATOM 1738 C C . LEU A 1 211 ? -6.792 2.886 5.506 1.00 87.00 211 LEU A C 1
ATOM 1740 O O . LEU A 1 211 ? -6.868 3.398 4.392 1.00 87.00 211 LEU A O 1
ATOM 1744 N N . TYR A 1 212 ? -7.179 1.637 5.735 1.00 87.75 212 TYR A N 1
ATOM 1745 C CA . TYR A 1 212 ? -7.756 0.764 4.711 1.00 87.75 212 TYR A CA 1
ATOM 1746 C C . TYR A 1 212 ? -9.245 0.572 4.957 1.00 87.75 212 TYR A C 1
ATOM 1748 O O . TYR A 1 212 ? -9.705 0.710 6.088 1.00 87.75 212 TYR A O 1
ATOM 1756 N N . ASN A 1 213 ? -9.982 0.150 3.927 1.00 89.38 213 ASN A N 1
ATOM 1757 C CA . ASN A 1 213 ? -11.399 -0.213 4.031 1.00 89.38 213 ASN A CA 1
ATOM 1758 C C . ASN A 1 213 ? -12.215 0.845 4.795 1.00 89.38 213 ASN A C 1
ATOM 1760 O O . ASN A 1 213 ? -12.938 0.515 5.736 1.00 89.38 213 ASN A O 1
ATOM 1764 N N . LEU A 1 214 ? -12.014 2.109 4.418 1.00 90.31 214 LEU A N 1
ATOM 1765 C CA . LEU A 1 214 ? -12.785 3.242 4.909 1.00 90.31 214 LEU A CA 1
ATOM 1766 C C . LEU A 1 214 ? -14.261 2.998 4.572 1.00 90.31 214 LEU A C 1
ATOM 1768 O O . LEU A 1 214 ? -14.613 2.795 3.412 1.00 90.31 214 LEU A O 1
ATOM 1772 N N . GLU A 1 215 ? -15.109 2.969 5.591 1.00 92.56 215 GLU A N 1
ATOM 1773 C CA . GLU A 1 215 ? -16.522 2.624 5.475 1.00 92.56 215 GLU A CA 1
ATOM 1774 C C . GLU A 1 215 ? -17.328 3.454 6.472 1.00 92.56 215 GLU A C 1
ATOM 1776 O O . GLU A 1 215 ? -16.926 3.609 7.624 1.00 92.56 215 GLU A O 1
ATOM 1781 N N . TYR A 1 216 ? -18.489 3.954 6.060 1.00 91.94 216 TYR A N 1
ATOM 1782 C CA . TYR A 1 216 ? -19.451 4.548 6.979 1.00 91.94 216 TYR A CA 1
ATOM 1783 C C . TYR A 1 216 ? -20.587 3.558 7.247 1.00 91.94 216 TYR A C 1
ATOM 1785 O O . TYR A 1 216 ? -21.312 3.176 6.332 1.00 91.94 216 TYR A O 1
ATOM 1793 N N . LEU A 1 217 ? -20.730 3.110 8.496 1.00 91.25 217 LEU A N 1
ATOM 1794 C CA . LEU A 1 217 ? -21.779 2.172 8.892 1.00 91.25 217 LEU A CA 1
ATOM 1795 C C . LEU A 1 217 ? -23.050 2.946 9.245 1.00 91.25 217 LEU A C 1
ATOM 1797 O O . LEU A 1 217 ? -23.226 3.344 10.397 1.00 91.25 217 LEU A O 1
ATOM 1801 N N . GLU A 1 218 ? -23.933 3.136 8.263 1.00 89.44 218 GLU A N 1
ATOM 1802 C CA . GLU A 1 218 ? -25.167 3.927 8.410 1.00 89.44 218 GLU A CA 1
ATOM 1803 C C . GLU A 1 218 ? -26.063 3.443 9.560 1.00 89.44 218 GLU A C 1
ATOM 1805 O O . GLU A 1 218 ? -26.523 4.259 10.353 1.00 89.44 218 GLU A O 1
ATOM 1810 N N . GLU A 1 219 ? -26.247 2.125 9.715 1.00 91.00 219 GLU A N 1
ATOM 1811 C CA . GLU A 1 219 ? -27.078 1.523 10.779 1.00 91.00 219 GLU A CA 1
ATOM 1812 C C . GLU A 1 219 ? -26.645 1.957 12.186 1.00 91.00 219 GLU A C 1
ATOM 1814 O O . GLU A 1 219 ? -27.466 2.110 13.089 1.00 91.00 219 GLU A O 1
ATOM 1819 N N . TYR A 1 220 ? -25.342 2.169 12.368 1.00 87.88 220 TYR A N 1
ATOM 1820 C CA . TYR A 1 220 ? -24.744 2.514 13.652 1.00 87.88 220 TYR A CA 1
ATOM 1821 C C . TYR A 1 220 ? -24.264 3.965 13.708 1.00 87.88 220 TYR A C 1
ATOM 1823 O O . TYR A 1 220 ? -23.762 4.379 14.749 1.00 87.88 220 TYR A O 1
ATOM 1831 N N . ASN A 1 221 ? -24.404 4.721 12.614 1.00 87.56 221 ASN A N 1
ATOM 1832 C CA . ASN A 1 221 ? -23.949 6.102 12.469 1.00 87.56 221 ASN A CA 1
ATOM 1833 C C . ASN A 1 221 ? -22.458 6.293 12.832 1.00 87.56 221 ASN A C 1
ATOM 1835 O O . ASN A 1 221 ? -22.084 7.275 13.478 1.00 87.56 221 ASN A O 1
ATOM 1839 N N . VAL A 1 222 ? -21.597 5.333 12.460 1.00 91.25 222 VAL A N 1
ATOM 1840 C CA . VAL A 1 222 ? -20.163 5.346 12.813 1.00 91.25 222 VAL A CA 1
ATOM 1841 C C . VAL A 1 222 ? -19.262 5.095 11.605 1.00 91.25 222 VAL A C 1
ATOM 1843 O O . VAL A 1 222 ? -19.473 4.130 10.867 1.00 91.25 222 VAL A O 1
ATOM 1846 N N . PRO A 1 223 ? -18.201 5.895 11.424 1.00 91.94 223 PRO A N 1
ATOM 1847 C CA . PRO A 1 223 ? -17.145 5.565 10.484 1.00 91.94 223 PRO A CA 1
ATOM 1848 C C . PRO A 1 223 ? -16.263 4.441 11.038 1.00 91.94 223 PRO A C 1
ATOM 1850 O O . PRO A 1 223 ? -15.981 4.348 12.238 1.00 91.94 223 PRO A O 1
ATOM 1853 N N . LYS A 1 224 ? -15.814 3.582 10.131 1.00 93.81 224 LYS A N 1
ATOM 1854 C CA . LYS A 1 224 ? -14.998 2.398 10.363 1.00 93.81 224 LYS A CA 1
ATOM 1855 C C . LYS A 1 224 ? -13.839 2.387 9.378 1.00 93.81 224 LYS A C 1
ATOM 1857 O O . LYS A 1 224 ? -13.970 2.788 8.227 1.00 93.81 224 LYS A O 1
ATOM 1862 N N . PHE A 1 225 ? -12.704 1.884 9.838 1.00 93.19 225 PHE A N 1
ATOM 1863 C CA . PHE A 1 225 ? -11.528 1.681 9.009 1.00 93.19 225 PHE A CA 1
ATOM 1864 C C . PHE A 1 225 ? -10.654 0.565 9.571 1.00 93.19 225 PHE A C 1
ATOM 1866 O O . PHE A 1 225 ? -10.838 0.091 10.695 1.00 93.19 225 PHE A O 1
ATOM 1873 N N . ASN A 1 226 ? -9.682 0.146 8.775 1.00 93.38 226 ASN A N 1
ATOM 1874 C CA . ASN A 1 226 ? -8.727 -0.890 9.107 1.00 93.38 226 ASN A CA 1
ATOM 1875 C C . ASN A 1 226 ? -7.302 -0.338 9.138 1.00 93.38 226 ASN A C 1
ATOM 1877 O O . ASN A 1 226 ? -6.951 0.560 8.380 1.00 93.38 226 ASN A O 1
ATOM 1881 N N . VAL A 1 227 ? -6.462 -0.951 9.966 1.00 90.06 227 VAL A N 1
ATOM 1882 C CA . VAL A 1 227 ? -5.020 -0.700 10.043 1.00 90.06 227 VAL A CA 1
ATOM 1883 C C . VAL A 1 227 ? -4.298 -2.041 9.975 1.00 90.06 227 VAL A C 1
ATOM 1885 O O . VAL A 1 227 ? -4.701 -3.007 10.622 1.00 90.06 227 VAL A O 1
ATOM 1888 N N . SER A 1 228 ? -3.228 -2.118 9.188 1.00 88.06 228 SER A N 1
ATOM 1889 C CA . SER A 1 228 ? -2.421 -3.332 9.033 1.00 88.06 228 SER A CA 1
ATOM 1890 C C . SER A 1 228 ? -1.175 -3.268 9.918 1.00 88.06 228 SER A C 1
ATOM 1892 O O . SER A 1 228 ? -0.270 -2.476 9.653 1.00 88.06 228 SER A O 1
ATOM 1894 N N . LEU A 1 229 ? -1.109 -4.107 10.953 1.00 86.94 229 LEU A N 1
ATOM 1895 C CA . LEU A 1 229 ? 0.038 -4.260 11.852 1.00 86.94 229 LEU A CA 1
ATOM 1896 C C . LEU A 1 229 ? 1.005 -5.333 11.333 1.00 86.94 229 LEU A C 1
ATOM 1898 O O . LEU A 1 229 ? 0.568 -6.374 10.849 1.00 86.94 229 LEU A O 1
ATOM 1902 N N . GLY A 1 230 ? 2.311 -5.122 11.496 1.00 84.12 230 GLY A N 1
ATOM 1903 C CA . GLY A 1 230 ? 3.308 -6.195 11.437 1.00 84.12 230 GLY A CA 1
ATOM 1904 C C . GLY A 1 230 ? 3.728 -6.569 12.854 1.00 84.12 230 GLY A C 1
ATOM 1905 O O . GLY A 1 230 ? 4.314 -5.738 13.539 1.00 84.12 230 GLY A O 1
ATOM 1906 N N . LEU A 1 231 ? 3.413 -7.786 13.301 1.00 85.56 231 LEU A N 1
ATOM 1907 C CA . LEU A 1 231 ? 3.712 -8.262 14.654 1.00 85.56 231 LEU A CA 1
ATOM 1908 C C . LEU A 1 231 ? 4.663 -9.456 14.616 1.00 85.56 231 LEU A C 1
ATOM 1910 O O . LEU A 1 231 ? 4.506 -10.347 13.783 1.00 85.56 231 LEU A O 1
ATOM 1914 N N . ASN A 1 232 ? 5.643 -9.472 15.518 1.00 84.44 232 ASN A N 1
ATOM 1915 C CA . ASN A 1 232 ? 6.589 -10.578 15.627 1.00 84.44 232 ASN A CA 1
ATOM 1916 C C . ASN A 1 232 ? 5.875 -11.844 16.109 1.00 84.44 232 ASN A C 1
ATOM 1918 O O . ASN A 1 232 ? 5.074 -11.799 17.038 1.00 84.44 232 ASN A O 1
ATOM 1922 N N . MET A 1 233 ? 6.176 -12.976 15.480 1.00 84.75 233 MET A N 1
ATOM 1923 C CA . MET A 1 233 ? 5.713 -14.282 15.939 1.00 84.75 233 MET A CA 1
ATOM 1924 C C . MET A 1 233 ? 6.703 -14.878 16.940 1.00 84.75 233 MET A C 1
ATOM 1926 O O . MET A 1 233 ? 7.913 -14.694 16.799 1.00 84.75 233 MET A O 1
ATOM 1930 N N . LEU A 1 234 ? 6.209 -15.679 17.890 1.00 83.56 234 LEU A N 1
ATOM 1931 C CA . LEU A 1 234 ? 7.070 -16.430 18.818 1.00 83.56 234 LEU A CA 1
ATOM 1932 C C . LEU A 1 234 ? 8.005 -17.404 18.086 1.00 83.56 234 LEU A C 1
ATOM 1934 O O . LEU A 1 234 ? 9.136 -17.620 18.508 1.00 83.56 234 LEU A O 1
ATOM 1938 N N . SER A 1 235 ? 7.556 -17.960 16.957 1.00 81.00 235 SER A N 1
ATOM 1939 C CA . SER A 1 235 ? 8.354 -18.837 16.089 1.00 81.00 235 SER A CA 1
ATOM 1940 C C . SER A 1 235 ? 9.452 -18.107 15.302 1.00 81.00 235 SER A C 1
ATOM 1942 O O . SER A 1 235 ? 10.156 -18.738 14.517 1.00 81.00 235 SER A O 1
ATOM 1944 N N . GLY A 1 236 ? 9.562 -16.786 15.452 1.00 80.69 236 GLY A N 1
ATOM 1945 C CA . GLY A 1 236 ? 10.368 -15.924 14.598 1.00 80.69 236 GLY A CA 1
ATOM 1946 C C . GLY A 1 236 ? 9.619 -15.467 13.344 1.00 80.69 236 GLY A C 1
ATOM 1947 O O . GLY A 1 236 ? 8.675 -16.109 12.875 1.00 80.69 236 GLY A O 1
ATOM 1948 N N . GLY A 1 237 ? 10.056 -14.329 12.803 1.00 83.06 237 GLY A N 1
ATOM 1949 C CA . GLY A 1 237 ? 9.422 -13.655 11.669 1.00 83.06 237 GLY A CA 1
ATOM 1950 C C . GLY A 1 237 ? 8.289 -12.713 12.079 1.00 83.06 237 GLY A C 1
ATOM 1951 O O . GLY A 1 237 ? 7.933 -12.602 13.250 1.00 83.06 237 GLY A O 1
ATOM 1952 N N . ILE A 1 238 ? 7.725 -12.023 11.090 1.00 84.81 238 ILE A N 1
ATOM 1953 C CA . ILE A 1 238 ? 6.656 -11.041 11.279 1.00 84.81 238 ILE A CA 1
ATOM 1954 C C . ILE A 1 238 ? 5.399 -11.553 10.573 1.00 84.81 238 ILE A C 1
ATOM 1956 O O . ILE A 1 238 ? 5.457 -12.038 9.442 1.00 84.81 238 ILE A O 1
ATOM 1960 N N . ARG A 1 239 ? 4.246 -11.425 11.227 1.00 85.81 239 ARG A N 1
ATOM 1961 C CA . ARG A 1 239 ? 2.926 -11.695 10.662 1.00 85.81 239 ARG A CA 1
ATOM 1962 C C . ARG A 1 239 ? 2.144 -10.399 10.520 1.00 85.81 239 ARG A C 1
ATOM 1964 O O . ARG A 1 239 ? 2.127 -9.558 11.417 1.00 85.81 239 ARG A O 1
ATOM 1971 N N . ARG A 1 240 ? 1.460 -10.262 9.384 1.00 86.88 240 ARG A N 1
ATOM 1972 C CA . ARG A 1 240 ? 0.511 -9.174 9.159 1.00 86.88 240 ARG A CA 1
ATOM 1973 C C . ARG A 1 240 ? -0.804 -9.469 9.880 1.00 86.88 240 ARG A C 1
ATOM 1975 O O . ARG A 1 240 ? -1.331 -10.571 9.740 1.00 86.88 240 ARG A O 1
ATOM 1982 N N . VAL A 1 241 ? -1.308 -8.487 10.618 1.00 88.62 241 VAL A N 1
ATOM 1983 C CA . VAL A 1 241 ? -2.566 -8.549 11.369 1.00 88.62 241 VAL A CA 1
ATOM 1984 C C . VAL A 1 241 ? -3.416 -7.344 11.007 1.00 88.62 241 VAL A C 1
ATOM 1986 O O . VAL A 1 241 ? -2.934 -6.214 11.057 1.00 88.62 241 VAL A O 1
ATOM 1989 N N . ILE A 1 242 ? -4.674 -7.569 10.643 1.00 90.44 242 ILE A N 1
ATOM 1990 C CA . ILE A 1 242 ? -5.598 -6.479 10.314 1.00 90.44 242 ILE A CA 1
ATOM 1991 C C . ILE A 1 242 ? -6.408 -6.137 11.555 1.00 90.44 242 ILE A C 1
ATOM 1993 O O . ILE A 1 242 ? -7.085 -6.994 12.116 1.00 90.44 242 ILE A O 1
ATOM 1997 N N . VAL A 1 243 ? -6.364 -4.874 11.958 1.00 92.25 243 VAL A N 1
ATOM 1998 C CA . VAL A 1 243 ? -7.128 -4.322 13.075 1.00 92.25 243 VAL A CA 1
ATOM 1999 C C . VAL A 1 243 ? -8.250 -3.469 12.517 1.00 92.25 243 VAL A C 1
ATOM 2001 O O . VAL A 1 243 ? -7.984 -2.533 11.772 1.00 92.25 243 VAL A O 1
ATOM 2004 N N . SER A 1 244 ? -9.491 -3.76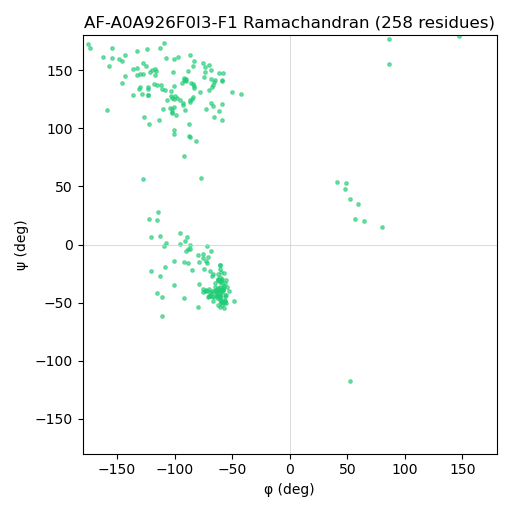7 12.890 1.00 93.75 244 SER A N 1
ATOM 2005 C CA . SER A 1 244 ? -10.653 -2.953 12.523 1.00 93.75 244 SER A CA 1
ATOM 2006 C C . SER A 1 244 ? -11.047 -2.039 13.672 1.00 93.75 244 SER A C 1
ATOM 2008 O O . SER A 1 244 ? -11.274 -2.509 14.791 1.00 93.75 244 SER A O 1
ATOM 2010 N N . LEU A 1 245 ? -11.169 -0.749 13.386 1.00 94.12 245 LEU A N 1
ATOM 2011 C CA . LEU A 1 245 ? -11.511 0.307 14.330 1.00 94.12 245 LEU A CA 1
ATOM 2012 C C . LEU A 1 245 ? -12.780 1.020 13.863 1.00 94.12 245 LEU A C 1
ATOM 2014 O O . LEU A 1 245 ? -13.025 1.140 12.664 1.00 94.12 245 LEU A O 1
ATOM 2018 N N . LYS A 1 246 ? -13.577 1.509 14.811 1.00 93.38 246 LYS A N 1
ATOM 2019 C CA . LYS A 1 246 ? -14.625 2.504 14.551 1.00 93.38 246 LYS A CA 1
ATOM 2020 C C . LYS A 1 246 ? -14.352 3.761 15.350 1.00 93.38 246 LYS A C 1
ATOM 2022 O O . LYS A 1 246 ? -13.804 3.671 16.447 1.00 93.38 246 LYS A O 1
ATOM 2027 N N . TYR A 1 247 ? -14.772 4.902 14.835 1.00 91.81 247 TYR A N 1
ATOM 2028 C CA . TYR A 1 247 ? -14.755 6.151 15.581 1.00 91.81 247 TYR A CA 1
ATOM 2029 C C . TYR A 1 247 ? -16.145 6.418 16.172 1.00 91.81 247 TYR A C 1
ATOM 2031 O O . TYR A 1 247 ? -17.163 6.335 15.487 1.00 91.81 247 TYR A O 1
ATOM 2039 N N . LEU A 1 248 ? -16.183 6.644 17.486 1.00 90.19 248 LEU A N 1
ATOM 2040 C CA . LEU A 1 248 ? -17.393 6.912 18.255 1.00 90.19 248 LEU A CA 1
ATOM 2041 C C . LEU A 1 248 ? -17.513 8.411 18.517 1.00 90.19 248 LEU A C 1
ATOM 2043 O O . LEU A 1 248 ? -16.915 8.926 19.464 1.00 90.19 248 LEU A O 1
ATOM 2047 N N . ASN A 1 249 ? -18.319 9.075 17.690 1.00 81.56 249 ASN A N 1
ATOM 2048 C CA . ASN A 1 249 ? -18.465 10.532 17.639 1.00 81.56 249 ASN A CA 1
ATOM 2049 C C . ASN A 1 249 ? -18.861 11.149 18.990 1.00 81.56 249 ASN A C 1
ATOM 2051 O O . ASN A 1 249 ? -18.219 12.089 19.449 1.00 81.56 249 ASN A O 1
ATOM 2055 N N . GLU A 1 250 ? -19.877 10.594 19.659 1.00 83.19 250 GLU A N 1
ATOM 2056 C CA . GLU A 1 250 ? -20.430 11.135 20.917 1.00 83.19 250 GLU A CA 1
ATOM 2057 C C . GLU A 1 250 ? -19.390 11.228 22.040 1.00 83.19 250 GLU A C 1
ATOM 2059 O O . GLU A 1 250 ? -19.416 12.126 22.876 1.00 83.19 250 GLU A O 1
ATOM 2064 N N . SER A 1 251 ? -18.460 10.280 22.042 1.00 83.81 251 SER A N 1
ATOM 2065 C CA . SER A 1 251 ? -17.437 10.098 23.069 1.00 83.81 251 SER A CA 1
ATOM 2066 C C . SER A 1 251 ? -16.022 10.384 22.562 1.00 83.81 251 SER A C 1
ATOM 2068 O O . SER A 1 251 ? -15.058 10.087 23.264 1.00 83.81 251 SER A O 1
ATOM 2070 N N . ASN A 1 252 ? -15.912 10.890 21.332 1.00 87.19 252 ASN A N 1
ATOM 2071 C CA . ASN A 1 252 ? -14.694 11.284 20.635 1.00 87.19 252 ASN A CA 1
ATOM 2072 C C . ASN A 1 252 ? -13.493 10.328 20.810 1.00 87.19 252 ASN A C 1
ATOM 2074 O O . ASN A 1 252 ? -12.413 10.741 21.230 1.00 87.19 252 ASN A O 1
ATOM 2078 N N . HIS A 1 253 ? -13.677 9.036 20.518 1.00 90.69 253 HIS A N 1
ATOM 2079 C CA . HIS A 1 253 ? -12.607 8.039 20.639 1.00 90.69 253 HIS A CA 1
ATOM 2080 C C . HIS A 1 253 ? -12.699 6.942 19.575 1.00 90.69 253 HIS A C 1
ATOM 2082 O O . HIS A 1 253 ? -13.764 6.672 19.019 1.00 90.69 253 HIS A O 1
ATOM 2088 N N . LEU A 1 254 ? -11.574 6.282 19.308 1.00 93.12 254 LEU A N 1
ATOM 2089 C CA . LEU A 1 254 ? -11.512 5.074 18.491 1.00 93.12 254 LEU A CA 1
ATOM 2090 C C . LEU A 1 254 ? -11.826 3.855 19.350 1.00 93.12 254 LEU A C 1
ATOM 2092 O O . LEU A 1 254 ? -11.317 3.734 20.458 1.00 93.12 254 LEU A O 1
ATOM 2096 N N . GLN A 1 255 ? -12.605 2.911 18.835 1.00 94.25 255 GLN A N 1
ATOM 2097 C CA . GLN A 1 255 ? -12.907 1.656 19.511 1.00 94.25 255 GLN A CA 1
ATOM 2098 C C . GLN A 1 255 ? -12.511 0.455 18.652 1.00 94.25 255 GLN A C 1
ATOM 2100 O O . GLN A 1 255 ? -12.848 0.382 17.468 1.00 94.25 255 GLN A O 1
ATOM 2105 N N . LEU A 1 256 ? -11.843 -0.524 19.268 1.00 93.81 256 LEU A N 1
ATOM 2106 C CA . LEU A 1 256 ? -11.481 -1.780 18.610 1.00 93.81 256 LEU A CA 1
ATOM 2107 C C . LEU A 1 256 ? -12.712 -2.647 18.305 1.00 93.81 256 LEU A C 1
ATOM 2109 O O . LEU A 1 256 ? -13.425 -3.075 19.215 1.00 93.81 256 LEU A O 1
ATOM 2113 N N . ILE A 1 257 ? -12.915 -2.972 17.026 1.00 91.44 257 ILE A N 1
ATOM 2114 C CA . ILE A 1 257 ? -13.981 -3.867 16.557 1.00 91.44 257 ILE A CA 1
ATOM 2115 C C . ILE A 1 257 ? -13.498 -5.312 16.490 1.00 91.44 257 ILE A C 1
ATOM 2117 O O . ILE A 1 257 ? -14.226 -6.202 16.911 1.00 91.44 257 ILE A O 1
ATOM 2121 N N . THR A 1 258 ? -12.319 -5.595 15.936 1.00 89.44 258 THR A N 1
ATOM 2122 C CA . THR A 1 258 ? -11.783 -6.966 15.818 1.00 89.44 258 THR A CA 1
ATOM 2123 C C . THR A 1 258 ? -10.348 -6.953 15.289 1.00 89.44 258 THR A C 1
ATOM 2125 O O . THR A 1 258 ? -9.862 -5.920 14.831 1.00 89.44 258 THR A O 1
ATOM 2128 N N . MET A 1 259 ? -9.688 -8.111 15.349 1.00 88.31 259 MET A N 1
ATOM 2129 C CA . MET A 1 259 ? -8.380 -8.373 14.750 1.00 88.31 259 MET A CA 1
ATOM 2130 C C . MET A 1 259 ? -8.424 -9.671 13.922 1.00 88.31 259 MET A C 1
ATOM 2132 O O . MET A 1 259 ? -9.153 -10.602 14.293 1.00 88.31 259 MET A O 1
ATOM 2136 N N . TYR A 1 260 ? -7.660 -9.729 12.826 1.00 79.88 260 TYR A N 1
ATOM 2137 C CA . TYR A 1 260 ? -7.552 -10.872 11.902 1.00 79.88 260 TYR A CA 1
ATOM 2138 C C . TYR A 1 260 ? -6.097 -11.256 11.625 1.00 79.88 260 TYR A C 1
ATOM 2140 O O . TYR A 1 260 ? -5.295 -10.323 11.397 1.00 79.88 260 TYR A O 1
#

pLDDT: mean 89.07, std 5.71, range [66.44, 96.94]

Nearest PDB structures (foldseek):
  3er7-assembly1_A  TM=5.382E-01  e=1.699E-01  Exiguobacterium sibiricum 255-15
  8vfq-assembly1_A  TM=3.234E-01  e=4.533E-02  synthetic construct
  3ebt-assembly1_A-2  TM=4.332E-01  e=2.993E-01  Burkholderia pseudomallei K96243
  6ta7-assembly3_C  TM=4.968E-01  e=6.368E-01  Homo sapiens
  2jq5-assembly1_A  TM=2.737E-01  e=1.537E+00  Rhodopseudomonas palustris

Radius of gyration: 21.46 Å; Cα contacts (8 Å, |Δi|>4): 390; chains: 1; bounding box: 57×38×56 Å

Foldseek 3Di:
DKAFQDQVVDDFVVLVCQDPVQWDFLEDDDDDGRRVDIDDDDPDDDPVRVVVVCVVCSPPNNQTTDGDPVDADQNLQSCLVGDFDDFDDDPLETEEEDAQPDDQVVQDDPVPDPSVVVVHGGGYDHNVCCVVPPTDGGQHQADDQVLQQVLLCVQPNDPDGLLPAQEDEDPVNVVVCCVVVVVVCQFQVVNPPDPVNVSVQVSSQSRRGDWAPFDQDPVVRKTKTKTWGWGATPVGDTDIKIWIWIADVVVRHIYTDDMD

Solvent-accessible surface area (backbone atoms only — not comparable to full-atom values): 15184 Å² total; per-residue (Å²): 52,38,42,43,47,67,55,88,93,53,57,69,67,61,52,50,49,51,60,57,75,67,47,51,72,67,43,90,80,82,91,84,57,60,62,78,43,76,44,79,53,81,78,95,69,51,71,69,55,50,50,53,52,48,68,66,38,66,80,39,87,87,44,41,62,52,63,93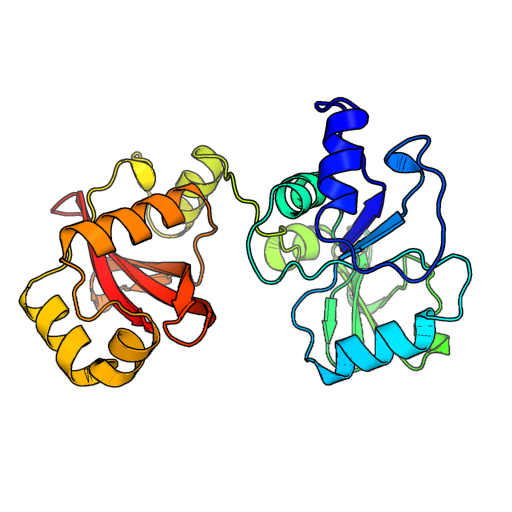,66,92,60,76,40,73,51,45,32,53,46,39,74,36,42,40,78,64,62,49,76,54,94,57,34,39,38,29,54,36,64,80,92,57,63,56,86,69,36,52,66,79,83,69,66,72,45,59,84,71,69,34,44,64,35,23,36,39,31,66,58,32,57,75,76,64,55,71,78,58,73,26,57,69,54,59,67,63,61,54,28,52,60,50,34,75,58,45,88,58,97,64,44,66,86,77,40,52,73,45,72,54,68,72,56,52,52,47,45,54,67,80,40,30,73,58,31,53,48,43,58,48,70,81,54,49,75,64,57,53,41,51,56,52,55,59,40,58,59,22,45,68,79,37,78,76,38,62,42,72,98,74,76,29,38,31,33,28,39,78,42,78,42,54,28,71,88,60,63,72,44,80,33,45,36,34,35,31,44,41,74,96,75,60,28,33,34,69,73,51,76,87

Sequence (260 aa):
MVGDIIADSLDQDTIRYLLFINLEKYHETIYRHSTQYFVVYINSLTKNQINKILNTLANEDYFISYVDMTFGSFLKTILANCLVPHAIKYKNIILQPHETDRHDDDNINILSYPYEDSGFIIRSINGDYFSLLLSYKIESLYTDDEDLSFSLNAIYPSYQSVLALPLFIPETKWKYLKTEKGNIFESLGLVDYTTDELRQVIVNRISQGYLYNLEYLEEYNVPKFNVSLGLNMLSGGIRRVIVSLKYLNESNHLQLITMY

Secondary structure (DSSP, 8-state):
-EEE---TTS-HHHHHHHHHTT-EESS----S-GGG-EEE---S--HHHHHHHHHHHTT-TT--EE---SS--HHHHHHHHHPBP--EEETTEEEEEE-TTS-GGG---TT--STTTTTPEEEEEEHHHIIIII-PPP--S---HHHHHHHHHTTS--SS-GGGSPEE--HHHHHHHHHHTHHHHHHTT-SS--HHHHHHHHHHHHTTS--EEEEEEGGGTEEEEEEEEEEE-TTSSEEEEEEEEEEEGGGTEEEEEEE-